Protein AF-A0A367XJG6-F1 (afdb_monomer_lite)

Secondary structure (DSSP, 8-state):
------HHHHHHHHHHHHHHHHHHHHHHHTT-----TTS-TTS-THHHHHHHHHHHHHHHHHHHHHHHHHHHHHHHHHHHHHHHHHHHHHHHHHHHHHHHHTSHHHHHHTHHHHHSTT-------HHHHHHHHHHHHHHHHHHHHHHHHHHHHHHHHHHSTTTTTTTHHHHHHHHHHHHHHHHHHHHHHHHHHHS--SSGGGS-HHHHHHHHHHHHHHHHHHHHHHHHHHHHHHHHHHHHHHHHHTT-

Organism: NCBI:txid220697

Sequence (248 aa):
MRKWEHPGLLLLLGSVLGGLVTAIYLTDFFGFHLPTVLLPETIDSGWGSLLGGLITGVVAVGLFLVQRHVDRRDRDKFVKAEDAIRLSRAEQHLKKVGSFFDNPRALAGLEGWLRSEDFDYITKDLDEIISAVAILRVGASSFANAIGKSSDCLYEIAGHGRVYSKFRRDVHRWAIDLREISDSFAENLLEIKGKDWETPETLSDDDLSHICRLITVSLLQIKSAILTLEVLRERVLLLSLQEGSSGI

Structure (mmCIF, N/CA/C/O backbone):
data_AF-A0A367XJG6-F1
#
_entry.id   AF-A0A367XJG6-F1
#
loop_
_atom_site.group_PDB
_atom_site.id
_atom_site.type_symbol
_atom_site.label_atom_id
_atom_site.label_alt_id
_atom_site.label_comp_id
_atom_site.label_asym_id
_atom_site.label_entity_id
_atom_site.label_seq_id
_atom_site.pdbx_PDB_ins_code
_atom_site.Cartn_x
_atom_site.Cartn_y
_atom_site.Cartn_z
_atom_site.occupancy
_atom_site.B_iso_or_equiv
_atom_site.auth_seq_id
_atom_site.auth_comp_id
_atom_site.auth_asym_id
_atom_site.auth_atom_id
_atom_site.pdbx_PDB_model_num
ATOM 1 N N . MET A 1 1 ? 23.107 -15.458 -14.747 1.00 36.09 1 MET A N 1
ATOM 2 C CA . MET A 1 1 ? 23.434 -16.310 -15.916 1.00 36.09 1 MET A CA 1
ATOM 3 C C . MET A 1 1 ? 24.144 -15.458 -16.967 1.00 36.09 1 MET A C 1
ATOM 5 O O . MET A 1 1 ? 23.967 -14.252 -16.968 1.00 36.09 1 MET A O 1
ATOM 9 N N . ARG A 1 2 ? 25.027 -16.095 -17.741 1.00 40.78 2 ARG A N 1
ATOM 10 C CA . ARG A 1 2 ? 26.186 -15.591 -18.509 1.00 40.78 2 ARG A CA 1
ATOM 11 C C . ARG A 1 2 ? 26.000 -14.360 -19.434 1.00 40.78 2 ARG A C 1
ATOM 13 O O . ARG A 1 2 ? 25.055 -14.310 -20.205 1.00 40.78 2 ARG A O 1
ATOM 20 N N . LYS A 1 3 ? 27.066 -13.535 -19.438 1.00 43.53 3 LYS A N 1
ATOM 21 C CA . LYS A 1 3 ? 27.691 -12.772 -20.546 1.00 43.53 3 LYS A CA 1
ATOM 22 C C . LYS A 1 3 ? 26.918 -11.609 -21.192 1.00 43.53 3 LYS A C 1
ATOM 24 O O . LYS A 1 3 ? 26.360 -11.752 -22.268 1.00 43.53 3 LYS A O 1
ATOM 29 N N . TRP A 1 4 ? 27.084 -10.424 -20.603 1.00 45.25 4 TRP A N 1
ATOM 30 C CA . TRP A 1 4 ? 27.361 -9.194 -21.362 1.00 45.25 4 TRP A CA 1
ATOM 31 C C . TRP A 1 4 ? 28.701 -8.623 -20.884 1.00 45.25 4 TRP A C 1
ATOM 33 O O . TRP A 1 4 ? 28.822 -7.492 -20.423 1.00 45.25 4 TRP A O 1
ATOM 43 N N . GLU A 1 5 ? 29.744 -9.449 -20.971 1.00 45.06 5 GLU A N 1
ATOM 44 C CA . GLU A 1 5 ? 31.040 -8.888 -21.339 1.00 45.06 5 GLU A CA 1
ATOM 45 C C . GLU A 1 5 ? 30.816 -8.228 -22.697 1.00 45.06 5 GLU A C 1
ATOM 47 O O . GLU A 1 5 ? 30.103 -8.812 -23.508 1.00 45.06 5 GLU A O 1
ATOM 52 N N . HIS A 1 6 ? 31.393 -7.045 -22.917 1.00 57.19 6 HIS A N 1
ATOM 53 C CA . HIS A 1 6 ? 31.562 -6.380 -24.215 1.00 57.19 6 HIS A CA 1
ATOM 54 C C . HIS A 1 6 ? 30.957 -4.981 -24.455 1.00 57.19 6 HIS A C 1
ATOM 56 O O . HIS A 1 6 ? 31.083 -4.525 -25.589 1.00 57.19 6 HIS A O 1
ATOM 62 N N . PRO A 1 7 ? 30.522 -4.174 -23.461 1.00 56.19 7 PRO A N 1
ATOM 63 C CA . PRO A 1 7 ? 30.651 -2.720 -23.625 1.00 56.19 7 PRO A CA 1
ATOM 64 C C . PRO A 1 7 ? 32.108 -2.377 -23.965 1.00 56.19 7 PRO A C 1
ATOM 66 O O . PRO A 1 7 ? 32.385 -1.630 -24.895 1.00 56.19 7 PRO A O 1
ATOM 69 N N . GLY A 1 8 ? 33.044 -3.053 -23.285 1.00 55.81 8 GLY A N 1
ATOM 70 C CA . GLY A 1 8 ? 34.475 -2.970 -23.552 1.00 55.81 8 GLY A CA 1
ATOM 71 C C . GLY A 1 8 ? 34.906 -3.517 -24.913 1.00 55.81 8 GLY A C 1
ATOM 72 O O . GLY A 1 8 ? 35.847 -2.980 -25.469 1.00 55.81 8 GLY A O 1
ATOM 73 N N . LEU A 1 9 ? 34.237 -4.525 -25.489 1.00 56.28 9 LEU A N 1
ATOM 74 C CA . LEU A 1 9 ? 34.632 -5.074 -26.797 1.00 56.28 9 LEU A CA 1
ATOM 75 C C . LEU A 1 9 ? 33.979 -4.309 -27.943 1.00 56.28 9 LEU A C 1
ATOM 77 O O . LEU A 1 9 ? 34.619 -4.171 -28.968 1.00 56.28 9 LEU A O 1
ATOM 81 N N . LEU A 1 10 ? 32.796 -3.712 -27.757 1.00 59.25 10 LEU A N 1
ATOM 82 C CA . LEU A 1 10 ? 32.258 -2.698 -28.672 1.00 59.25 10 LEU A CA 1
ATOM 83 C C . LEU A 1 10 ? 33.114 -1.425 -28.659 1.00 59.25 10 LEU A C 1
ATOM 85 O O . LEU A 1 10 ? 33.446 -0.911 -29.723 1.00 59.25 10 LEU A O 1
ATOM 89 N N . LEU A 1 11 ? 33.542 -0.961 -27.478 1.00 60.97 11 LEU A N 1
ATOM 90 C CA . LEU A 1 11 ? 34.520 0.126 -27.347 1.00 60.97 11 LEU A CA 1
ATOM 91 C C . LEU A 1 11 ? 35.864 -0.241 -27.975 1.00 60.97 11 LEU A C 1
ATOM 93 O O . LEU A 1 11 ? 36.436 0.578 -28.684 1.00 60.97 11 LEU A O 1
ATOM 97 N N . LEU A 1 12 ? 36.358 -1.462 -27.762 1.00 64.88 12 LEU A N 1
ATOM 98 C CA . LEU A 1 12 ? 37.603 -1.945 -28.356 1.00 64.88 12 LEU A CA 1
ATOM 99 C C . LEU A 1 12 ? 37.476 -2.067 -29.876 1.00 64.88 12 LEU A C 1
ATOM 101 O O . LEU A 1 12 ? 38.365 -1.608 -30.580 1.00 64.88 12 LEU A O 1
ATOM 105 N N . LEU A 1 13 ? 36.360 -2.582 -30.399 1.00 67.50 13 LEU A N 1
ATOM 106 C CA . LEU A 1 13 ? 36.110 -2.664 -31.839 1.00 67.50 13 LEU A CA 1
ATOM 107 C C . LEU A 1 13 ? 36.010 -1.265 -32.456 1.00 67.50 13 LEU A C 1
ATOM 109 O O . LEU A 1 13 ? 36.612 -1.014 -33.493 1.00 67.50 13 LEU A O 1
ATOM 113 N N . GLY A 1 14 ? 35.308 -0.341 -31.793 1.00 67.06 14 GLY A N 1
ATOM 114 C CA . GLY A 1 14 ? 35.213 1.060 -32.201 1.00 67.06 14 GLY A CA 1
ATOM 115 C C . GLY A 1 14 ? 36.559 1.786 -32.144 1.00 67.06 14 GLY A C 1
ATOM 116 O O . GLY A 1 14 ? 36.866 2.564 -33.039 1.00 67.06 14 GLY A O 1
ATOM 117 N N . SER A 1 15 ? 37.397 1.484 -31.150 1.00 66.50 15 SER A N 1
ATOM 118 C CA . SER A 1 15 ? 38.748 2.047 -31.006 1.00 66.50 15 SER A CA 1
ATOM 119 C C . SER A 1 15 ? 39.718 1.481 -32.041 1.00 66.50 15 SER A C 1
ATOM 121 O O . SER A 1 15 ? 40.525 2.222 -32.588 1.00 66.50 15 SER A O 1
ATOM 123 N N . VAL A 1 16 ? 39.624 0.183 -32.345 1.00 69.25 16 VAL A N 1
ATOM 124 C CA . VAL A 1 16 ? 40.428 -0.483 -33.381 1.00 69.25 16 VAL A CA 1
ATOM 125 C C . VAL A 1 16 ? 40.023 0.009 -34.768 1.00 69.25 16 VAL A C 1
ATOM 127 O O . VAL A 1 16 ? 40.892 0.395 -35.543 1.00 69.25 16 VAL A O 1
ATOM 130 N N . LEU A 1 17 ? 38.723 0.070 -35.072 1.00 66.94 17 LEU A N 1
ATOM 131 C CA . LEU A 1 17 ? 38.222 0.627 -36.332 1.00 66.94 17 LEU A CA 1
ATOM 132 C C . LEU A 1 17 ? 38.563 2.115 -36.455 1.00 66.94 17 LEU A C 1
ATOM 134 O O . LEU A 1 17 ? 39.044 2.540 -37.500 1.00 66.94 17 LEU A O 1
ATOM 138 N N . GLY A 1 18 ? 38.391 2.890 -35.382 1.00 68.62 18 GLY A N 1
ATOM 139 C CA . GLY A 1 18 ? 38.777 4.297 -35.332 1.00 68.62 18 GLY A CA 1
ATOM 140 C C . GLY A 1 18 ? 40.275 4.494 -35.555 1.00 68.62 18 GLY A C 1
ATOM 141 O O . GLY A 1 18 ? 40.659 5.324 -36.372 1.00 68.62 18 GLY A O 1
ATOM 142 N N . GLY A 1 19 ? 41.126 3.694 -34.907 1.00 66.88 19 GLY A N 1
ATOM 143 C CA . GLY A 1 19 ? 42.578 3.730 -35.092 1.00 66.88 19 GLY A CA 1
ATOM 144 C C . GLY A 1 19 ? 43.008 3.354 -36.510 1.00 66.88 19 GLY A C 1
ATOM 145 O O . GLY A 1 19 ? 43.885 4.003 -37.075 1.00 66.88 19 GLY A O 1
ATOM 146 N N . LEU A 1 20 ? 42.351 2.365 -37.119 1.00 61.91 20 LEU A N 1
ATOM 147 C CA . LEU A 1 20 ? 42.654 1.899 -38.473 1.00 61.91 20 LEU A CA 1
ATOM 148 C C . LEU A 1 20 ? 42.211 2.914 -39.539 1.00 61.91 20 LEU A C 1
ATOM 150 O O . LEU A 1 20 ? 42.971 3.208 -40.457 1.00 61.91 20 LEU A O 1
ATOM 154 N N . VAL A 1 21 ? 41.036 3.530 -39.368 1.00 64.00 21 VAL A N 1
ATOM 155 C CA . VAL A 1 21 ? 40.579 4.650 -40.210 1.00 64.00 21 VAL A CA 1
ATOM 156 C C . VAL A 1 21 ? 41.489 5.864 -40.035 1.00 64.00 21 VAL A C 1
ATOM 158 O O . VAL A 1 21 ? 41.874 6.475 -41.025 1.00 64.00 21 VAL A O 1
ATOM 161 N N . THR A 1 22 ? 41.890 6.187 -38.802 1.00 61.66 22 THR A N 1
ATOM 162 C CA . THR A 1 22 ? 42.799 7.313 -38.524 1.00 61.66 22 THR A CA 1
ATOM 163 C C . THR A 1 22 ? 44.169 7.089 -39.161 1.00 61.66 22 THR A C 1
ATOM 165 O O . THR A 1 22 ? 44.739 8.028 -39.701 1.00 61.66 22 THR A O 1
ATOM 168 N N . ALA A 1 23 ? 44.686 5.856 -39.160 1.00 57.75 23 ALA A N 1
ATOM 169 C CA . ALA A 1 23 ? 45.940 5.514 -39.828 1.00 57.75 23 ALA A CA 1
ATOM 170 C C . ALA A 1 23 ? 45.860 5.708 -41.353 1.00 57.75 23 ALA A C 1
ATOM 172 O O . ALA A 1 23 ? 46.768 6.307 -41.922 1.00 57.75 23 ALA A O 1
ATOM 173 N N . ILE A 1 24 ? 44.759 5.288 -41.990 1.00 61.50 24 ILE A N 1
ATOM 174 C CA . ILE A 1 24 ? 44.502 5.522 -43.425 1.00 61.50 24 ILE A CA 1
ATOM 175 C C . ILE A 1 24 ? 44.385 7.029 -43.718 1.00 61.50 24 ILE A C 1
ATOM 177 O O . ILE A 1 24 ? 44.952 7.534 -44.686 1.00 61.50 24 ILE A O 1
ATOM 181 N N . TYR A 1 25 ? 43.700 7.766 -42.842 1.00 56.81 25 TYR A N 1
ATOM 182 C CA . TYR A 1 25 ? 43.535 9.215 -42.959 1.00 56.81 25 TYR A CA 1
ATOM 183 C C . TYR A 1 25 ? 44.864 9.963 -42.803 1.00 56.81 25 TYR A C 1
ATOM 185 O O . TYR A 1 25 ? 45.127 10.919 -43.524 1.00 56.81 25 TYR A O 1
ATOM 193 N N . LEU A 1 26 ? 45.725 9.520 -41.881 1.00 52.34 26 LEU A N 1
ATOM 194 C CA . LEU A 1 26 ? 47.068 10.064 -41.683 1.00 52.34 26 LEU A CA 1
ATOM 195 C C . LEU A 1 26 ? 47.965 9.787 -42.894 1.00 52.34 26 LEU A C 1
ATOM 197 O O . LEU A 1 26 ? 48.701 10.679 -43.304 1.00 52.34 26 LEU A O 1
ATOM 201 N N . THR A 1 27 ? 47.892 8.596 -43.499 1.00 56.88 27 THR A N 1
ATOM 202 C CA . THR A 1 27 ? 48.662 8.301 -44.718 1.00 56.88 27 THR A CA 1
ATOM 203 C C . THR A 1 27 ? 48.239 9.174 -45.899 1.00 56.88 27 THR A C 1
ATOM 205 O O . THR A 1 27 ? 49.113 9.686 -46.595 1.00 56.88 27 THR A O 1
ATOM 208 N N . ASP A 1 28 ? 46.938 9.444 -46.059 1.00 52.66 28 ASP A N 1
ATOM 209 C CA . ASP A 1 28 ? 46.431 10.372 -47.081 1.00 52.66 28 ASP A CA 1
ATOM 210 C C . ASP A 1 28 ? 46.806 11.835 -46.773 1.00 52.66 28 ASP A C 1
ATOM 212 O O . ASP A 1 28 ? 47.267 12.557 -47.655 1.00 52.66 28 ASP A O 1
ATOM 216 N N . PHE A 1 29 ? 46.663 12.287 -45.520 1.00 50.16 29 PHE A N 1
ATOM 217 C CA . PHE A 1 29 ? 46.906 13.684 -45.129 1.00 50.16 29 PHE A CA 1
ATOM 218 C C . PHE A 1 29 ? 48.388 14.077 -45.188 1.00 50.16 29 PHE A C 1
ATOM 220 O O . PHE A 1 29 ? 48.721 15.208 -45.537 1.00 50.16 29 PHE A O 1
ATOM 227 N N . PHE A 1 30 ? 49.288 13.147 -44.861 1.00 53.06 30 PHE A N 1
ATOM 228 C CA . PHE A 1 30 ? 50.734 13.362 -44.941 1.00 53.06 30 PHE A CA 1
ATOM 229 C C . PHE A 1 30 ? 51.326 13.027 -46.322 1.00 53.06 30 PHE A C 1
ATOM 231 O O . PHE A 1 30 ? 52.541 13.112 -46.491 1.00 53.06 30 PHE A O 1
ATOM 238 N N . GLY A 1 31 ? 50.495 12.673 -47.314 1.00 47.91 31 GLY A N 1
ATOM 239 C CA . GLY A 1 31 ? 50.941 12.398 -48.684 1.00 47.91 31 GLY A CA 1
ATOM 240 C C . GLY A 1 31 ? 51.797 11.135 -48.821 1.00 47.91 31 GLY A C 1
ATOM 241 O O . GLY A 1 31 ? 52.555 11.000 -49.782 1.00 47.91 31 GLY A O 1
ATOM 242 N N . PHE A 1 32 ? 51.703 10.202 -47.870 1.00 50.16 32 PHE A N 1
ATOM 243 C CA . PHE A 1 32 ? 52.365 8.908 -47.981 1.00 50.16 32 PHE A CA 1
ATOM 244 C C . PHE A 1 32 ? 51.540 8.006 -48.901 1.00 50.16 32 PHE A C 1
ATOM 246 O O . PHE A 1 32 ? 50.641 7.293 -48.460 1.00 50.16 32 PHE A O 1
ATOM 253 N N . HIS A 1 33 ? 51.871 8.013 -50.193 1.00 50.31 33 HIS A N 1
ATOM 254 C CA . HIS A 1 33 ? 51.361 7.023 -51.134 1.00 50.31 33 HIS A CA 1
ATOM 255 C C . HIS A 1 33 ? 51.874 5.633 -50.742 1.00 50.31 33 HIS A C 1
ATOM 257 O O . HIS A 1 33 ? 53.025 5.280 -50.996 1.00 50.31 33 HIS A O 1
ATOM 263 N N . LEU A 1 34 ? 51.012 4.823 -50.126 1.00 47.50 34 LEU A N 1
ATOM 264 C CA . LEU A 1 34 ? 51.220 3.380 -50.082 1.00 47.50 34 LEU A CA 1
ATOM 265 C C . LEU A 1 34 ? 51.220 2.882 -51.536 1.00 47.50 34 LEU A C 1
ATOM 267 O O . LEU A 1 34 ? 50.212 3.073 -52.223 1.00 47.50 34 LEU A O 1
ATOM 271 N N . PRO A 1 35 ? 52.318 2.278 -52.030 1.00 43.97 35 PRO A N 1
ATOM 272 C CA . PRO A 1 35 ? 52.413 1.828 -53.411 1.00 43.97 35 PRO A CA 1
ATOM 273 C C . PRO A 1 35 ? 51.414 0.691 -53.619 1.00 43.97 35 PRO A C 1
ATOM 275 O O . PRO A 1 35 ? 51.672 -0.475 -53.325 1.00 43.97 35 PRO A O 1
ATOM 278 N N . THR A 1 36 ? 50.226 1.043 -54.090 1.00 46.38 36 THR A N 1
ATOM 279 C CA . THR A 1 36 ? 49.169 0.104 -54.433 1.00 46.38 36 THR A CA 1
ATOM 280 C C . THR A 1 36 ? 49.369 -0.267 -55.893 1.00 46.38 36 THR A C 1
ATOM 282 O O . THR A 1 36 ? 48.799 0.326 -56.796 1.00 46.38 36 THR A O 1
ATOM 285 N N . VAL A 1 37 ? 50.194 -1.291 -56.122 1.00 50.12 37 VAL A N 1
ATOM 286 C CA . VAL A 1 37 ? 50.557 -1.858 -57.442 1.00 50.12 37 VAL A CA 1
ATOM 287 C C . VAL A 1 37 ? 49.341 -2.429 -58.218 1.00 50.12 37 VAL A C 1
ATOM 289 O O . VAL A 1 37 ? 49.489 -3.040 -59.268 1.00 50.12 37 VAL A O 1
ATOM 292 N N . LEU A 1 38 ? 48.115 -2.250 -57.720 1.00 51.25 38 LEU A N 1
ATOM 293 C CA . LEU A 1 38 ? 46.893 -2.894 -58.215 1.00 51.25 38 LEU A CA 1
ATOM 294 C C . LEU A 1 38 ? 45.762 -1.924 -58.590 1.00 51.25 38 LEU A C 1
ATOM 296 O O . LEU A 1 38 ? 44.714 -2.391 -59.032 1.00 51.25 38 LEU A O 1
ATOM 300 N N . LEU A 1 39 ? 45.938 -0.607 -58.444 1.00 48.72 39 LEU A N 1
ATOM 301 C CA . LEU A 1 39 ? 44.917 0.379 -58.817 1.00 48.72 39 LEU A CA 1
ATOM 302 C C . LEU A 1 39 ? 45.448 1.301 -59.929 1.00 48.72 39 LEU A C 1
ATOM 304 O O . LEU A 1 39 ? 46.555 1.818 -59.797 1.00 48.72 39 LEU A O 1
ATOM 308 N N . PRO A 1 40 ? 44.705 1.490 -61.038 1.00 51.25 40 PRO A N 1
ATOM 309 C CA . PRO A 1 40 ? 45.133 2.354 -62.134 1.00 51.25 40 PRO A CA 1
ATOM 310 C C . PRO A 1 40 ? 45.264 3.813 -61.670 1.00 51.25 40 PRO A C 1
ATOM 312 O O . PRO A 1 40 ? 44.416 4.304 -60.927 1.00 51.25 40 PRO A O 1
ATOM 315 N N . GLU A 1 41 ? 46.294 4.507 -62.165 1.00 55.47 41 GLU A N 1
ATOM 316 C CA . GLU A 1 41 ? 46.709 5.886 -61.819 1.00 55.47 41 GLU A CA 1
ATOM 317 C C . GLU A 1 41 ? 45.643 6.980 -62.061 1.00 55.47 41 GLU A C 1
ATOM 319 O O . GLU A 1 41 ? 45.889 8.159 -61.834 1.00 55.47 41 GLU A O 1
ATOM 324 N N . THR A 1 42 ? 44.448 6.618 -62.528 1.00 53.47 42 THR A N 1
ATOM 325 C CA . THR A 1 42 ? 43.390 7.547 -62.951 1.00 53.47 42 THR A CA 1
ATOM 326 C C . THR A 1 42 ? 42.303 7.790 -61.903 1.00 53.47 42 THR A C 1
ATOM 328 O O . THR A 1 42 ? 41.326 8.472 -62.202 1.00 53.47 42 THR A O 1
ATOM 331 N N . ILE A 1 43 ? 42.409 7.215 -60.703 1.00 53.62 43 ILE A N 1
ATOM 332 C CA . ILE A 1 43 ? 41.433 7.432 -59.626 1.00 53.62 43 ILE A CA 1
ATOM 333 C C . ILE A 1 43 ? 42.102 8.272 -58.537 1.00 53.62 43 ILE A C 1
ATOM 335 O O . ILE A 1 43 ? 42.903 7.749 -57.765 1.00 53.62 43 ILE A O 1
ATOM 339 N N . ASP A 1 44 ? 41.761 9.564 -58.472 1.00 52.84 44 ASP A N 1
ATOM 340 C CA . ASP A 1 44 ? 42.184 10.461 -57.390 1.00 52.84 44 ASP A CA 1
ATOM 341 C C . ASP A 1 44 ? 41.862 9.821 -56.029 1.00 52.84 44 ASP A C 1
ATOM 343 O O . ASP A 1 44 ? 40.700 9.572 -55.683 1.00 52.84 44 ASP A O 1
ATOM 347 N N . SER A 1 45 ? 42.913 9.527 -55.260 1.00 58.22 45 SER A N 1
ATOM 348 C CA . SER A 1 45 ? 42.898 8.610 -54.114 1.00 58.22 45 SER A CA 1
ATOM 349 C C . SER A 1 45 ? 42.045 9.068 -52.920 1.00 58.22 45 SER A C 1
ATOM 351 O O . SER A 1 45 ? 41.760 8.267 -52.033 1.00 58.22 45 SER A O 1
ATOM 353 N N . GLY A 1 46 ? 41.571 10.319 -52.902 1.00 57.97 46 GLY A N 1
ATOM 354 C CA . GLY A 1 46 ? 40.828 10.903 -51.776 1.00 57.97 46 GLY A CA 1
ATOM 355 C C . GLY A 1 46 ? 39.379 10.421 -51.601 1.00 57.97 46 GLY A C 1
ATOM 356 O O . GLY A 1 46 ? 38.795 10.585 -50.530 1.00 57.97 46 GLY A O 1
ATOM 357 N N . TRP A 1 47 ? 38.764 9.800 -52.614 1.00 66.19 47 TRP A N 1
ATOM 358 C CA . TRP A 1 47 ? 37.375 9.321 -52.500 1.00 66.19 47 TRP A CA 1
ATOM 359 C C . TRP A 1 47 ? 37.239 8.058 -51.646 1.00 66.19 47 TRP A C 1
ATOM 361 O O . TRP A 1 47 ? 36.206 7.857 -51.004 1.00 66.19 47 TRP A O 1
ATOM 371 N N . GLY A 1 48 ? 38.280 7.221 -51.612 1.00 66.00 48 GLY A N 1
ATOM 372 C CA . GLY A 1 48 ? 38.293 5.986 -50.828 1.00 66.00 48 GLY A CA 1
ATOM 373 C C . GLY A 1 48 ? 38.257 6.253 -49.323 1.00 66.00 48 GLY A C 1
ATOM 374 O O . GLY A 1 48 ? 37.469 5.633 -48.607 1.00 66.00 48 GLY A O 1
ATOM 375 N N . SER A 1 49 ? 39.044 7.221 -48.847 1.00 63.47 49 SER A N 1
ATOM 376 C CA . SER A 1 49 ? 39.054 7.631 -47.439 1.00 63.47 49 SER A CA 1
ATOM 377 C C . SER A 1 49 ? 37.767 8.352 -47.035 1.00 63.47 49 SER A C 1
ATOM 379 O O . SER A 1 49 ? 37.245 8.092 -45.948 1.00 63.47 49 SER A O 1
ATOM 381 N N . LEU A 1 50 ? 37.182 9.163 -47.924 1.00 66.06 50 LEU A N 1
ATOM 382 C CA . LEU A 1 50 ? 35.886 9.806 -47.687 1.00 66.06 50 LEU A CA 1
ATOM 383 C C . LEU A 1 50 ? 34.740 8.783 -47.582 1.00 66.06 50 LEU A C 1
ATOM 385 O O . LEU A 1 50 ? 33.963 8.825 -46.626 1.00 66.06 50 LEU A O 1
ATOM 389 N N . LEU A 1 51 ? 34.650 7.827 -48.515 1.00 70.75 51 LEU A N 1
ATOM 390 C CA . LEU A 1 51 ? 33.647 6.753 -48.477 1.00 70.75 51 LEU A CA 1
ATOM 391 C C . LEU A 1 51 ? 33.849 5.823 -47.274 1.00 70.75 51 LEU A C 1
ATOM 393 O O . LEU A 1 51 ? 32.878 5.470 -46.603 1.00 70.75 51 LEU A O 1
ATOM 397 N N . GLY A 1 52 ? 35.097 5.467 -46.960 1.00 69.88 52 GLY A N 1
ATOM 398 C CA . GLY A 1 52 ? 35.437 4.665 -45.783 1.00 69.88 52 GLY A CA 1
ATOM 399 C C . GLY A 1 52 ? 35.045 5.353 -44.472 1.00 69.88 52 GLY A C 1
ATOM 400 O O . GLY A 1 52 ? 34.422 4.729 -43.609 1.00 69.88 52 GLY A O 1
ATOM 401 N N . GLY A 1 53 ? 35.328 6.652 -44.343 1.00 68.12 53 GLY A N 1
ATOM 402 C CA . GLY A 1 53 ? 34.911 7.480 -43.207 1.00 68.12 53 GLY A CA 1
ATOM 403 C C . GLY A 1 53 ? 33.389 7.581 -43.064 1.00 68.12 53 GLY A C 1
ATOM 404 O O . GLY A 1 53 ? 32.853 7.455 -41.964 1.00 68.12 53 GLY A O 1
ATOM 405 N N . LEU A 1 54 ? 32.668 7.733 -44.178 1.00 67.38 54 LEU A N 1
ATOM 406 C CA . LEU A 1 54 ? 31.206 7.802 -44.170 1.00 67.38 54 LEU A CA 1
ATOM 407 C C . LEU A 1 54 ? 30.567 6.464 -43.767 1.00 67.38 54 LEU A C 1
ATOM 409 O O . LEU A 1 54 ? 29.684 6.443 -42.909 1.00 67.38 54 LEU A O 1
ATOM 413 N N . ILE A 1 55 ? 31.034 5.340 -44.324 1.00 74.56 55 ILE A N 1
ATOM 414 C CA . ILE A 1 55 ? 30.532 3.999 -43.977 1.00 74.56 55 ILE A CA 1
ATOM 415 C C . ILE A 1 55 ? 30.797 3.693 -42.500 1.00 74.56 55 ILE A C 1
ATOM 417 O O . ILE A 1 55 ? 29.898 3.249 -41.786 1.00 74.56 55 ILE A O 1
ATOM 421 N N . THR A 1 56 ? 32.009 3.966 -42.016 1.00 74.50 56 THR A N 1
ATOM 422 C CA . THR A 1 56 ? 32.363 3.734 -40.608 1.00 74.50 56 THR A CA 1
ATOM 423 C C . THR A 1 56 ? 31.577 4.638 -39.660 1.00 74.50 56 THR A C 1
ATOM 425 O O . THR A 1 56 ? 31.106 4.157 -38.629 1.00 74.50 56 THR A O 1
ATOM 428 N N . GLY A 1 57 ? 31.321 5.894 -40.037 1.00 70.50 57 GLY A N 1
ATOM 429 C CA . GLY A 1 57 ? 30.437 6.796 -39.297 1.00 70.50 57 GLY A CA 1
ATOM 430 C C . GLY A 1 57 ? 29.000 6.273 -39.187 1.00 70.50 57 GLY A C 1
ATOM 431 O O . GLY A 1 57 ? 28.439 6.237 -38.091 1.00 70.50 57 GLY A O 1
ATOM 432 N N . VAL A 1 58 ? 28.415 5.797 -40.292 1.00 76.25 58 VAL A N 1
ATOM 433 C CA . VAL A 1 58 ? 27.057 5.217 -40.300 1.00 76.25 58 VAL A CA 1
ATOM 434 C C . VAL A 1 58 ? 26.985 3.957 -39.435 1.00 76.25 58 VAL A C 1
ATOM 436 O O . VAL A 1 58 ? 26.057 3.813 -38.636 1.00 76.25 58 VAL A O 1
ATOM 439 N N . VAL A 1 59 ? 27.977 3.067 -39.536 1.00 77.62 59 VAL A N 1
ATOM 440 C CA . VAL A 1 59 ? 28.053 1.854 -38.705 1.00 77.62 59 VAL A CA 1
ATOM 441 C C . VAL A 1 59 ? 28.177 2.211 -37.221 1.00 77.62 59 VAL A C 1
ATOM 443 O O . VAL A 1 59 ? 27.468 1.632 -36.398 1.00 77.62 59 VAL A O 1
ATOM 446 N N . ALA A 1 60 ? 29.009 3.195 -36.866 1.00 74.25 60 ALA A N 1
ATOM 447 C CA . ALA A 1 60 ? 29.172 3.642 -35.483 1.00 74.25 60 ALA A CA 1
ATOM 448 C C . ALA A 1 60 ? 27.869 4.213 -34.899 1.00 74.25 60 ALA A C 1
ATOM 450 O O . ALA A 1 60 ? 27.480 3.851 -33.786 1.00 74.25 60 ALA A O 1
ATOM 451 N N . VAL A 1 61 ? 27.149 5.048 -35.658 1.00 74.50 61 VAL A N 1
ATOM 452 C CA . VAL A 1 61 ? 25.833 5.567 -35.248 1.00 74.50 61 VAL A CA 1
ATOM 453 C C . VAL A 1 61 ? 24.822 4.429 -35.095 1.00 74.50 61 VAL A C 1
ATOM 455 O O . VAL A 1 61 ? 24.094 4.392 -34.103 1.00 74.50 61 VAL A O 1
ATOM 458 N N . GLY A 1 62 ? 24.801 3.470 -36.025 1.00 82.69 62 GLY A N 1
ATOM 459 C CA . GLY A 1 62 ? 23.940 2.289 -35.945 1.00 82.69 62 GLY A CA 1
ATOM 460 C C . GLY A 1 62 ? 24.187 1.469 -34.676 1.00 82.69 62 GLY A C 1
ATOM 461 O O . GLY A 1 62 ? 23.246 1.177 -33.937 1.00 82.69 62 GLY A O 1
ATOM 462 N N . LEU A 1 63 ? 25.452 1.170 -34.368 1.00 79.44 63 LEU A N 1
ATOM 463 C CA . LEU A 1 63 ? 25.838 0.458 -33.146 1.00 79.44 63 LEU A CA 1
ATOM 464 C C . LEU A 1 63 ? 25.462 1.237 -31.882 1.00 79.44 63 LEU A C 1
ATOM 466 O O . LEU A 1 63 ? 24.932 0.645 -30.943 1.00 79.44 63 LEU A O 1
ATOM 470 N N . PHE A 1 64 ? 25.655 2.559 -31.867 1.00 79.50 64 PHE A N 1
ATOM 471 C CA . PHE A 1 64 ? 25.248 3.402 -30.742 1.00 79.50 64 PHE A CA 1
ATOM 472 C C . PHE A 1 64 ? 23.729 3.392 -30.528 1.00 79.50 64 PHE A C 1
ATOM 474 O O . PHE A 1 64 ? 23.262 3.319 -29.391 1.00 79.50 64 PHE A O 1
ATOM 481 N N . LEU A 1 65 ? 22.935 3.441 -31.602 1.00 80.06 65 LEU A N 1
ATOM 482 C CA . LEU A 1 65 ? 21.476 3.366 -31.511 1.00 80.06 65 LEU A CA 1
ATOM 483 C C . LEU A 1 65 ? 21.009 1.999 -31.005 1.00 80.06 65 LEU A C 1
ATOM 485 O O . LEU A 1 65 ? 20.128 1.950 -30.144 1.00 80.06 65 LEU A O 1
ATOM 489 N N . VAL A 1 66 ? 21.620 0.910 -31.481 1.00 82.62 66 VAL A N 1
ATOM 490 C CA . VAL A 1 66 ? 21.344 -0.451 -30.994 1.00 82.62 66 VAL A CA 1
ATOM 491 C C . VAL A 1 66 ? 21.711 -0.574 -29.518 1.00 82.62 66 VAL A C 1
ATOM 493 O O . VAL A 1 66 ? 20.880 -1.017 -28.728 1.00 82.62 66 VAL A O 1
ATOM 496 N N . GLN A 1 67 ? 22.897 -0.113 -29.116 1.00 79.56 67 GLN A N 1
ATOM 497 C CA . GLN A 1 67 ? 23.314 -0.109 -27.715 1.00 79.56 67 GLN A CA 1
ATOM 498 C C . GLN A 1 67 ? 22.339 0.701 -26.855 1.00 79.56 67 GLN A C 1
ATOM 500 O O . GLN A 1 67 ? 21.831 0.200 -25.859 1.00 79.56 67 GLN A O 1
ATOM 505 N N . ARG A 1 68 ? 21.981 1.917 -27.280 1.00 80.81 68 ARG A N 1
ATOM 506 C CA . ARG A 1 68 ? 21.013 2.764 -26.571 1.00 80.81 68 ARG A CA 1
ATOM 507 C C . ARG A 1 68 ? 19.632 2.114 -26.478 1.00 80.81 68 ARG A C 1
ATOM 509 O O . ARG A 1 68 ? 18.919 2.347 -25.503 1.00 80.81 68 ARG A O 1
ATOM 516 N N . HIS A 1 69 ? 19.228 1.340 -27.482 1.00 78.81 69 HIS A N 1
ATOM 517 C CA . HIS A 1 69 ? 17.977 0.590 -27.458 1.00 78.81 69 HIS A CA 1
ATOM 518 C C . HIS A 1 69 ? 18.035 -0.569 -26.452 1.00 78.81 69 HIS A C 1
ATOM 520 O O . HIS A 1 69 ? 17.114 -0.718 -25.648 1.00 78.81 69 HIS A O 1
ATOM 526 N N . VAL A 1 70 ? 19.126 -1.339 -26.441 1.00 79.81 70 VAL A N 1
ATOM 527 C CA . VAL A 1 70 ? 19.349 -2.434 -25.482 1.00 79.81 70 VAL A CA 1
ATOM 528 C C . VAL A 1 70 ? 19.444 -1.902 -24.051 1.00 79.81 70 VAL A C 1
ATOM 530 O O . VAL A 1 70 ? 18.712 -2.379 -23.189 1.00 79.81 70 VAL A O 1
ATOM 533 N N . ASP A 1 71 ? 20.228 -0.849 -23.811 1.00 75.06 71 ASP A N 1
ATOM 534 C CA . ASP A 1 71 ? 20.379 -0.216 -22.494 1.00 75.06 71 ASP A CA 1
ATOM 535 C C . ASP A 1 71 ? 19.037 0.280 -21.941 1.00 75.06 71 ASP A C 1
ATOM 537 O O . ASP A 1 71 ? 18.762 0.169 -20.745 1.00 75.06 71 ASP A O 1
ATOM 541 N N . ARG A 1 72 ? 18.175 0.828 -22.811 1.00 78.25 72 ARG A N 1
ATOM 542 C CA . ARG A 1 72 ? 16.806 1.204 -22.432 1.00 78.25 72 ARG A CA 1
ATOM 543 C C . ARG A 1 72 ? 15.991 -0.023 -22.047 1.00 78.25 72 ARG A C 1
ATOM 545 O O . ARG A 1 72 ? 15.413 -0.030 -20.968 1.00 78.25 72 ARG A O 1
ATOM 552 N N . ARG A 1 73 ? 16.000 -1.068 -22.878 1.00 78.56 73 ARG A N 1
ATOM 553 C CA . ARG A 1 73 ? 15.249 -2.303 -22.623 1.00 78.56 73 ARG A CA 1
ATOM 554 C C . ARG A 1 73 ? 15.676 -2.980 -21.319 1.00 78.56 73 ARG A C 1
ATOM 556 O O . ARG A 1 73 ? 14.822 -3.463 -20.581 1.00 78.56 73 ARG A O 1
ATOM 563 N N . ASP A 1 74 ? 16.970 -3.025 -21.026 1.00 77.38 74 ASP A N 1
ATOM 564 C CA . ASP A 1 74 ? 17.474 -3.667 -19.813 1.00 77.38 74 ASP A CA 1
ATOM 565 C C . ASP A 1 74 ? 17.239 -2.812 -18.566 1.00 77.38 74 ASP A C 1
ATOM 567 O O . ASP A 1 74 ? 16.860 -3.353 -17.525 1.00 77.38 74 ASP A O 1
ATOM 571 N N . ARG A 1 75 ? 17.333 -1.481 -18.679 1.00 75.50 75 ARG A N 1
ATOM 572 C CA . ARG A 1 75 ? 16.879 -0.575 -17.616 1.00 75.50 75 ARG A CA 1
ATOM 573 C C . ARG A 1 75 ? 15.391 -0.767 -17.326 1.00 75.50 75 ARG A C 1
ATOM 575 O O . ARG A 1 75 ? 15.018 -0.856 -16.162 1.00 75.50 75 ARG A O 1
ATOM 582 N N . ASP A 1 76 ? 14.561 -0.885 -18.359 1.00 77.56 76 ASP A N 1
ATOM 583 C CA . ASP A 1 76 ? 13.120 -1.089 -18.201 1.00 77.56 76 ASP A CA 1
ATOM 584 C C . ASP A 1 76 ? 12.815 -2.431 -17.516 1.00 77.56 76 ASP A C 1
ATOM 586 O O . ASP A 1 76 ? 11.975 -2.484 -16.620 1.00 77.56 76 ASP A O 1
ATOM 590 N N . LYS A 1 77 ? 13.530 -3.512 -17.864 1.00 77.69 77 LYS A N 1
ATOM 591 C CA . LYS A 1 77 ? 13.416 -4.804 -17.159 1.00 77.69 77 LYS A CA 1
ATOM 592 C C . LYS A 1 77 ? 13.817 -4.700 -15.689 1.00 77.69 77 LYS A C 1
ATOM 594 O O . LYS A 1 77 ? 13.148 -5.285 -14.842 1.00 77.69 77 LYS A O 1
ATOM 599 N N . PHE A 1 78 ? 14.904 -3.988 -15.390 1.00 77.31 78 PHE A N 1
ATOM 600 C CA . PHE A 1 78 ? 15.378 -3.819 -14.017 1.00 77.31 78 PHE A CA 1
ATOM 601 C C . PHE A 1 78 ? 14.361 -3.050 -13.168 1.00 77.31 78 PHE A C 1
ATOM 603 O O . PHE A 1 78 ? 13.986 -3.522 -12.098 1.00 77.31 78 PHE A O 1
ATOM 610 N N . VAL A 1 79 ? 13.853 -1.924 -13.681 1.00 76.62 79 VAL A N 1
ATOM 611 C CA . VAL A 1 79 ? 12.816 -1.126 -13.006 1.00 76.62 79 VAL A CA 1
ATOM 612 C C . VAL A 1 79 ? 11.552 -1.961 -12.781 1.00 76.62 79 VAL A C 1
ATOM 614 O O . VAL A 1 79 ? 11.027 -1.982 -11.674 1.00 76.62 79 VAL A O 1
ATOM 617 N N . LYS A 1 80 ? 11.112 -2.741 -13.778 1.00 76.00 80 LYS A N 1
ATOM 618 C CA . LYS A 1 80 ? 9.962 -3.656 -13.637 1.00 76.00 80 LYS A CA 1
ATOM 619 C C . LYS A 1 80 ? 10.151 -4.691 -12.532 1.00 76.00 80 LYS A C 1
ATOM 621 O O . LYS A 1 80 ? 9.226 -4.936 -11.762 1.00 76.00 80 LYS A O 1
ATOM 626 N N . ALA A 1 81 ? 11.328 -5.311 -12.463 1.00 79.38 81 ALA A N 1
ATOM 627 C CA . ALA A 1 81 ? 11.631 -6.295 -11.429 1.00 79.38 81 ALA A CA 1
ATOM 628 C C . ALA A 1 81 ? 11.627 -5.657 -10.031 1.00 79.38 81 ALA A C 1
ATOM 630 O O . ALA A 1 81 ? 11.096 -6.240 -9.088 1.00 79.38 81 ALA A O 1
ATOM 631 N N . GLU A 1 82 ? 12.174 -4.449 -9.902 1.00 82.12 82 GLU A N 1
ATOM 632 C CA . GLU A 1 82 ? 12.180 -3.704 -8.645 1.00 82.12 82 GLU A CA 1
ATOM 633 C C . GLU A 1 82 ? 10.764 -3.295 -8.208 1.00 82.12 82 GLU A C 1
ATOM 635 O O . GLU A 1 82 ? 10.384 -3.512 -7.057 1.00 82.12 82 GLU A O 1
ATOM 640 N N . ASP A 1 83 ? 9.947 -2.784 -9.131 1.00 80.75 83 ASP A N 1
ATOM 641 C CA . ASP A 1 83 ? 8.555 -2.411 -8.866 1.00 80.75 83 ASP A CA 1
ATOM 642 C C . ASP A 1 83 ? 7.707 -3.631 -8.470 1.00 80.75 83 ASP A C 1
ATOM 644 O O . ASP A 1 83 ? 6.894 -3.546 -7.549 1.00 80.75 83 ASP A O 1
ATOM 648 N N . ALA A 1 84 ? 7.938 -4.797 -9.085 1.00 79.44 84 ALA A N 1
ATOM 649 C CA . ALA A 1 84 ? 7.287 -6.047 -8.688 1.00 79.44 84 ALA A CA 1
ATOM 650 C C . ALA A 1 84 ? 7.655 -6.465 -7.251 1.00 79.44 84 ALA A C 1
ATOM 652 O O . ALA A 1 84 ? 6.794 -6.915 -6.490 1.00 79.44 84 ALA A O 1
ATOM 653 N N . ILE A 1 85 ? 8.917 -6.278 -6.847 1.00 84.44 85 ILE A N 1
ATOM 654 C CA . ILE A 1 85 ? 9.363 -6.534 -5.470 1.00 84.44 85 ILE A CA 1
ATOM 655 C C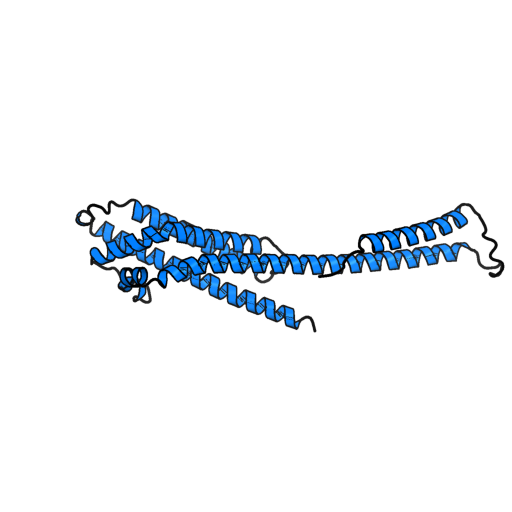 . ILE A 1 85 ? 8.683 -5.563 -4.497 1.00 84.44 85 ILE A C 1
ATOM 657 O O . ILE A 1 85 ? 8.201 -5.995 -3.448 1.00 84.44 85 ILE A O 1
ATOM 661 N N . ARG A 1 86 ? 8.617 -4.267 -4.827 1.00 83.25 86 ARG A N 1
ATOM 662 C CA . ARG A 1 86 ? 7.930 -3.256 -4.002 1.00 83.25 86 ARG A CA 1
ATOM 663 C C . ARG A 1 86 ? 6.452 -3.576 -3.828 1.00 83.25 86 ARG A C 1
ATOM 665 O O . ARG A 1 86 ? 5.946 -3.526 -2.709 1.00 83.25 86 ARG A O 1
ATOM 672 N N . LEU A 1 87 ? 5.782 -3.972 -4.907 1.00 82.00 87 LEU A N 1
ATOM 673 C CA . LEU A 1 87 ? 4.386 -4.382 -4.859 1.00 82.00 87 LEU A CA 1
ATOM 674 C C . LEU A 1 87 ? 4.189 -5.599 -3.951 1.00 82.00 87 LEU A C 1
ATOM 676 O O .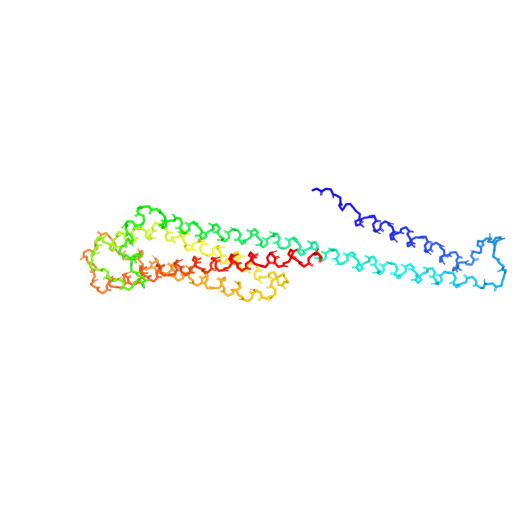 LEU A 1 87 ? 3.299 -5.605 -3.106 1.00 82.00 87 LEU A O 1
ATOM 680 N N . SER A 1 88 ? 5.060 -6.604 -4.076 1.00 83.44 88 SER A N 1
ATOM 681 C CA . SER A 1 88 ? 5.024 -7.780 -3.206 1.00 83.44 88 SER A CA 1
ATOM 682 C C . SER A 1 88 ? 5.227 -7.412 -1.732 1.00 83.44 88 SER A C 1
ATOM 684 O O . SER A 1 88 ? 4.571 -7.992 -0.867 1.00 83.44 88 SER A O 1
ATOM 686 N N . ARG A 1 89 ? 6.082 -6.428 -1.422 1.00 86.50 89 ARG A N 1
ATOM 687 C CA . ARG A 1 89 ? 6.253 -5.922 -0.050 1.00 86.50 89 ARG A CA 1
ATOM 688 C C . ARG A 1 89 ? 5.003 -5.211 0.460 1.00 86.50 89 ARG A C 1
ATOM 690 O O . ARG A 1 89 ? 4.580 -5.504 1.575 1.00 86.50 89 ARG A O 1
ATOM 697 N N . ALA A 1 90 ? 4.394 -4.335 -0.342 1.00 82.31 90 ALA A N 1
ATOM 698 C CA . ALA A 1 90 ? 3.129 -3.685 0.009 1.00 82.31 90 ALA A CA 1
ATOM 699 C C . ALA A 1 90 ? 2.036 -4.730 0.302 1.00 82.31 90 ALA A C 1
ATOM 701 O O . ALA A 1 90 ? 1.384 -4.682 1.344 1.00 82.31 90 ALA A O 1
ATOM 702 N N . GLU A 1 91 ? 1.915 -5.751 -0.552 1.00 84.50 91 GLU A N 1
ATOM 703 C CA . GLU A 1 91 ? 0.981 -6.862 -0.345 1.00 84.50 91 GLU A CA 1
ATOM 704 C C . GLU A 1 91 ? 1.269 -7.619 0.957 1.00 84.50 91 GLU A C 1
ATOM 706 O O . GLU A 1 91 ? 0.353 -7.904 1.725 1.00 84.50 91 GLU A O 1
ATOM 711 N N . GLN A 1 92 ? 2.535 -7.924 1.249 1.00 87.69 92 GLN A N 1
ATOM 712 C CA . GLN A 1 92 ? 2.911 -8.586 2.499 1.00 87.69 92 GLN A CA 1
ATOM 713 C C . GLN A 1 92 ? 2.574 -7.746 3.734 1.00 87.69 92 GLN A C 1
ATOM 715 O O . GLN A 1 92 ? 2.179 -8.304 4.758 1.00 87.69 92 GLN A O 1
ATOM 720 N N . HIS A 1 93 ? 2.739 -6.425 3.668 1.00 86.62 93 HIS A N 1
ATOM 721 C CA . HIS A 1 93 ? 2.395 -5.534 4.770 1.00 86.62 93 HIS A CA 1
ATOM 722 C C . HIS A 1 93 ? 0.890 -5.532 5.042 1.00 86.62 93 HIS A C 1
ATOM 724 O O . HIS A 1 93 ? 0.500 -5.739 6.190 1.00 86.62 93 HIS A O 1
ATOM 730 N N . LEU A 1 94 ? 0.045 -5.406 4.017 1.00 80.75 94 LEU A N 1
ATOM 731 C CA . LEU A 1 94 ? -1.406 -5.443 4.221 1.00 80.75 94 LEU A CA 1
ATOM 732 C C . LEU A 1 94 ? -1.940 -6.839 4.541 1.00 80.75 94 LEU A C 1
ATOM 734 O O . LEU A 1 94 ? -2.855 -6.959 5.348 1.00 80.75 94 LEU A O 1
ATOM 738 N N . LYS A 1 95 ? -1.331 -7.912 4.022 1.00 84.50 95 LYS A N 1
ATOM 739 C CA . LYS A 1 95 ? -1.674 -9.278 4.451 1.00 84.50 95 LYS A CA 1
ATOM 740 C C . LYS A 1 95 ? -1.457 -9.490 5.940 1.00 84.50 95 LYS A C 1
ATOM 742 O O . LYS A 1 95 ? -2.233 -10.209 6.553 1.00 84.50 95 LYS A O 1
ATOM 747 N N . LYS A 1 96 ? -0.447 -8.854 6.545 1.00 85.12 96 LYS A N 1
ATOM 748 C CA . LYS A 1 96 ? -0.275 -8.896 8.006 1.00 85.12 96 LYS A CA 1
ATOM 749 C C . LYS A 1 96 ? -1.448 -8.237 8.730 1.00 85.12 96 LYS A C 1
ATOM 751 O O . LYS A 1 96 ? -1.868 -8.754 9.760 1.00 85.12 96 LYS A O 1
ATOM 756 N N . VAL A 1 97 ? -1.987 -7.148 8.178 1.00 83.38 97 VAL A N 1
ATOM 757 C CA . VAL A 1 97 ? -3.199 -6.498 8.698 1.00 83.38 97 VAL A CA 1
ATOM 758 C C . VAL A 1 97 ? -4.402 -7.431 8.552 1.00 83.38 97 VAL A C 1
ATOM 760 O O . VAL A 1 97 ? -5.058 -7.706 9.545 1.00 83.38 97 VAL A O 1
ATOM 763 N N . GLY A 1 98 ? -4.632 -8.001 7.365 1.00 81.12 98 GLY A N 1
ATOM 764 C CA . GLY A 1 98 ? -5.721 -8.959 7.129 1.00 81.12 98 GLY A CA 1
ATOM 765 C C . GLY A 1 98 ? -5.642 -10.192 8.035 1.00 81.12 98 GLY A C 1
ATOM 766 O O . GLY A 1 98 ? -6.612 -10.525 8.702 1.00 81.12 98 GLY A O 1
ATOM 767 N N . SER A 1 99 ? -4.453 -10.787 8.179 1.00 83.94 99 SER A N 1
ATOM 768 C CA . SER A 1 99 ? -4.234 -11.987 9.004 1.00 83.94 99 SER A CA 1
ATOM 769 C C . SER A 1 99 ? -4.534 -11.795 10.490 1.00 83.94 99 SER A C 1
ATOM 771 O O . SER A 1 99 ? -4.748 -12.763 11.215 1.00 83.94 99 SER A O 1
ATOM 773 N N . PHE A 1 100 ? -4.552 -10.548 10.967 1.00 80.88 100 PHE A N 1
ATOM 774 C CA . PHE A 1 100 ? -5.010 -10.266 12.318 1.00 80.88 100 PHE A CA 1
ATOM 775 C C . PHE A 1 100 ? -6.504 -10.546 12.474 1.00 80.88 100 PHE A C 1
ATOM 777 O O . PHE A 1 100 ? -6.909 -11.094 13.493 1.00 80.88 100 PHE A O 1
ATOM 784 N N . PHE A 1 101 ? -7.302 -10.221 11.458 1.00 76.88 101 PHE A N 1
ATOM 785 C CA . PHE A 1 101 ? -8.733 -10.509 11.424 1.00 76.88 101 PHE A CA 1
ATOM 786 C C . PHE A 1 101 ? -9.032 -11.975 11.115 1.00 76.88 101 PHE A C 1
ATOM 788 O O . PHE A 1 101 ? -10.162 -12.391 11.290 1.00 76.88 101 PHE A O 1
ATOM 795 N N . ASP A 1 102 ? -8.035 -12.781 10.750 1.00 81.25 102 ASP A N 1
ATOM 796 C CA . ASP A 1 102 ? -8.179 -14.241 10.700 1.00 81.25 102 ASP A CA 1
ATOM 797 C C . ASP A 1 102 ? -7.964 -14.890 12.083 1.00 81.25 102 ASP A C 1
ATOM 799 O O . ASP A 1 102 ? -8.213 -16.083 12.270 1.00 81.25 102 ASP A O 1
ATOM 803 N N . ASN A 1 103 ? -7.483 -14.132 13.080 1.00 84.31 103 ASN A N 1
ATOM 804 C CA . ASN A 1 103 ? -7.269 -14.648 14.427 1.00 84.31 103 ASN A CA 1
ATOM 805 C C . ASN A 1 103 ? -8.624 -14.872 15.126 1.00 84.31 103 ASN A C 1
ATOM 807 O O . ASN A 1 103 ? -9.351 -13.898 15.337 1.00 84.31 103 ASN A O 1
ATOM 811 N N . PRO A 1 104 ? -8.935 -16.095 15.601 1.00 84.12 104 PRO A N 1
ATOM 812 C CA . PRO A 1 104 ? -10.200 -16.392 16.276 1.00 84.12 104 PRO A CA 1
ATOM 813 C C . PRO A 1 104 ? -10.500 -15.471 17.462 1.00 84.12 104 PRO A C 1
ATOM 815 O O . PRO A 1 104 ? -11.654 -15.145 17.716 1.00 84.12 104 PRO A O 1
ATOM 818 N N . ARG A 1 105 ? -9.465 -15.017 18.182 1.00 82.69 105 ARG A N 1
ATOM 819 C CA . ARG A 1 105 ? -9.622 -14.101 19.319 1.00 82.69 105 ARG A CA 1
ATOM 820 C C . ARG A 1 105 ? -9.991 -12.686 18.877 1.00 82.69 105 ARG A C 1
ATOM 822 O O . ARG A 1 105 ? -10.783 -12.037 19.551 1.00 82.69 105 ARG A O 1
ATOM 829 N N . ALA A 1 106 ? -9.410 -12.213 17.774 1.00 81.31 106 ALA A N 1
ATOM 830 C CA . ALA A 1 106 ? -9.748 -10.910 17.209 1.00 81.31 106 ALA A CA 1
ATOM 831 C C . ALA A 1 106 ? -11.152 -10.938 16.592 1.00 81.31 106 ALA A C 1
ATOM 833 O O . ALA A 1 106 ? -11.927 -10.018 16.819 1.00 81.31 106 ALA A O 1
ATOM 834 N N . LEU A 1 107 ? -11.492 -12.026 15.892 1.00 82.00 107 LEU A N 1
ATOM 835 C CA . LEU A 1 107 ? -12.828 -12.258 15.344 1.00 82.00 107 LEU A CA 1
ATOM 836 C C . LEU A 1 107 ? -13.891 -12.272 16.432 1.00 82.00 107 LEU A C 1
ATOM 838 O O . LEU A 1 107 ? -14.865 -11.546 16.310 1.00 82.00 107 LEU A O 1
ATOM 842 N N . ALA A 1 108 ? -13.689 -13.042 17.504 1.00 82.56 108 ALA A N 1
ATOM 843 C CA . ALA A 1 108 ? -14.665 -13.145 18.584 1.00 82.56 108 ALA A CA 1
ATOM 844 C C . ALA A 1 108 ? -14.928 -11.793 19.267 1.00 82.56 108 ALA A C 1
ATOM 846 O O . ALA A 1 108 ? -16.076 -11.443 19.504 1.00 82.56 108 ALA A O 1
ATOM 847 N N . GLY A 1 109 ? -13.886 -11.003 19.551 1.00 80.88 109 GLY A N 1
ATOM 848 C CA . GLY A 1 109 ? -14.074 -9.702 20.206 1.00 80.88 109 GLY A CA 1
ATOM 849 C C . GLY A 1 109 ? -14.465 -8.553 19.270 1.00 80.88 109 GLY A C 1
ATOM 850 O O . GLY A 1 109 ? -14.726 -7.457 19.753 1.00 80.88 109 GLY A O 1
ATOM 851 N N . LEU A 1 110 ? -14.510 -8.783 17.954 1.00 83.81 110 LEU A N 1
ATOM 852 C CA . LEU A 1 110 ? -15.022 -7.835 16.956 1.00 83.81 110 LEU A CA 1
ATOM 853 C C . LEU A 1 110 ? -16.269 -8.366 16.234 1.00 83.81 110 LEU A C 1
ATOM 855 O O . LEU A 1 110 ? -16.708 -7.767 15.256 1.00 83.81 110 LEU A O 1
ATOM 859 N N . GLU A 1 111 ? -16.839 -9.485 16.681 1.00 80.06 111 GLU A N 1
ATOM 860 C CA . GLU A 1 111 ? -17.851 -10.229 15.932 1.00 80.06 111 GLU A CA 1
ATOM 861 C C . GLU A 1 111 ? -19.109 -9.397 15.654 1.00 80.06 111 GLU A C 1
ATOM 863 O O . GLU A 1 111 ? -19.592 -9.392 14.520 1.00 80.06 111 GLU A O 1
ATOM 868 N N . GLY A 1 112 ? -19.608 -8.650 16.646 1.00 77.81 112 GLY A N 1
ATOM 869 C CA . GLY A 1 112 ? -20.771 -7.773 16.469 1.00 77.81 112 GLY A CA 1
ATOM 870 C C . GLY A 1 112 ? -20.521 -6.644 15.468 1.00 77.81 112 GLY A C 1
ATOM 871 O O . GLY A 1 112 ? -21.384 -6.338 14.646 1.00 77.81 112 GLY A O 1
ATOM 872 N N . TRP A 1 113 ? -19.301 -6.106 15.442 1.00 82.62 113 TRP A N 1
ATOM 873 C CA . TRP A 1 113 ? -18.892 -5.055 14.510 1.00 82.62 113 TRP A CA 1
ATOM 874 C C . TRP A 1 113 ? -18.699 -5.578 13.085 1.00 82.62 113 TRP A C 1
ATOM 876 O O . TRP A 1 113 ? -19.147 -4.946 12.135 1.00 82.62 113 TRP A O 1
ATOM 886 N N . LEU A 1 114 ? -18.055 -6.739 12.928 1.00 78.88 114 LEU A N 1
ATOM 887 C CA . LEU A 1 114 ? -17.737 -7.330 11.623 1.00 78.88 114 LEU A CA 1
ATOM 888 C C . LEU A 1 114 ? -18.957 -7.935 10.916 1.00 78.88 114 LEU A C 1
ATOM 890 O O . LEU A 1 114 ? -18.949 -8.052 9.692 1.00 78.88 114 LEU A O 1
ATOM 894 N N . ARG A 1 115 ? -19.990 -8.343 11.665 1.00 76.31 115 ARG A N 1
ATOM 895 C CA . ARG A 1 115 ? -21.243 -8.881 11.105 1.00 76.31 115 ARG A CA 1
ATOM 896 C C . ARG A 1 115 ? -22.181 -7.801 10.563 1.00 76.31 115 ARG A C 1
ATOM 898 O O . ARG A 1 115 ? -23.071 -8.128 9.784 1.00 76.31 115 ARG A O 1
ATOM 905 N N . SER A 1 116 ? -22.002 -6.545 10.966 1.00 74.50 116 SER A N 1
ATOM 906 C CA . SER A 1 116 ? -22.741 -5.420 10.395 1.00 74.50 116 SER A CA 1
ATOM 907 C C . SER A 1 116 ? -22.154 -5.083 9.024 1.00 74.50 116 SER A C 1
ATOM 909 O O . SER A 1 116 ? -21.007 -4.648 8.943 1.00 74.50 116 SER A O 1
ATOM 911 N N . GLU A 1 117 ? -22.914 -5.302 7.943 1.00 63.66 117 GLU A N 1
ATOM 912 C CA . GLU A 1 117 ? -22.439 -5.090 6.560 1.00 63.66 117 GLU A CA 1
ATOM 913 C C . GLU A 1 117 ? -21.883 -3.671 6.336 1.00 63.66 117 GLU A C 1
ATOM 915 O O . GLU A 1 117 ? -20.883 -3.509 5.624 1.00 63.66 117 GLU A O 1
ATOM 920 N N . ASP A 1 118 ? -22.462 -2.690 7.035 1.00 65.50 118 ASP A N 1
ATOM 921 C CA . ASP A 1 118 ? -22.137 -1.266 6.931 1.00 65.50 118 ASP A CA 1
ATOM 922 C C . ASP A 1 118 ? -21.398 -0.708 8.158 1.00 65.50 118 ASP A C 1
ATOM 924 O O . ASP A 1 118 ? -21.068 0.473 8.199 1.00 65.50 118 ASP A O 1
ATOM 928 N N . PHE A 1 119 ? -21.110 -1.537 9.169 1.00 64.50 119 PHE A N 1
ATOM 929 C CA . PHE A 1 119 ? -20.540 -1.104 10.454 1.00 64.50 119 PHE A CA 1
ATOM 930 C C . PHE A 1 119 ? -21.346 -0.004 11.183 1.00 64.50 119 PHE A C 1
ATOM 932 O O . PHE A 1 119 ? -20.856 0.569 12.156 1.00 64.50 119 PHE A O 1
ATOM 939 N N . ASP A 1 120 ? -22.613 0.214 10.808 1.00 62.81 120 ASP A N 1
ATOM 940 C CA . ASP A 1 120 ? -23.580 1.113 11.474 1.00 62.81 120 ASP A CA 1
ATOM 941 C C . ASP A 1 120 ? -24.024 0.613 12.865 1.00 62.81 120 ASP A C 1
ATOM 943 O O . ASP A 1 120 ? -24.957 1.123 13.489 1.00 62.81 120 ASP A O 1
ATOM 947 N N . TYR A 1 121 ? -23.358 -0.423 13.367 1.00 65.50 121 TYR A N 1
ATOM 948 C CA . TYR A 1 121 ? -23.631 -1.001 14.665 1.00 65.50 121 TYR A CA 1
ATOM 949 C C . TYR A 1 121 ? -23.037 -0.115 15.761 1.00 65.50 121 TYR A C 1
ATOM 951 O O . TYR A 1 121 ? -21.828 0.069 15.842 1.00 65.50 121 TYR A O 1
ATOM 959 N N . ILE A 1 122 ? -23.899 0.421 16.623 1.00 67.44 122 ILE A N 1
ATOM 960 C CA . ILE A 1 122 ? -23.498 1.078 17.866 1.00 67.44 122 ILE A CA 1
ATOM 961 C C . ILE A 1 122 ? -23.952 0.168 19.001 1.00 67.44 122 ILE A C 1
ATOM 963 O O . ILE A 1 122 ? -25.133 0.154 19.361 1.00 67.44 122 ILE A O 1
ATOM 967 N N . THR A 1 123 ? -23.020 -0.614 19.544 1.00 75.50 123 THR A N 1
ATOM 968 C CA . THR A 1 123 ? -23.292 -1.399 20.750 1.00 75.50 123 THR A CA 1
ATOM 969 C C . THR A 1 123 ? -23.481 -0.478 21.953 1.00 75.50 123 THR A C 1
ATOM 971 O O . THR A 1 123 ? -22.839 0.568 22.068 1.00 75.50 123 THR A O 1
ATOM 974 N N . LYS A 1 124 ? -24.384 -0.875 22.849 1.00 74.38 124 LYS A N 1
ATOM 975 C CA . LYS A 1 124 ? -24.514 -0.299 24.197 1.00 74.38 124 LYS A CA 1
ATOM 976 C C . LYS A 1 124 ? -23.905 -1.209 25.264 1.00 74.38 124 LYS A C 1
ATOM 978 O O . LYS A 1 124 ? -23.989 -0.893 26.445 1.00 74.38 124 LYS A O 1
ATOM 983 N N . ASP A 1 125 ? -23.346 -2.344 24.853 1.00 85.75 125 ASP A N 1
ATOM 984 C CA . ASP A 1 125 ? -22.694 -3.290 25.744 1.00 85.75 125 ASP A CA 1
ATOM 985 C C . ASP A 1 125 ? -21.252 -2.841 26.001 1.00 85.75 125 ASP A C 1
ATOM 987 O O . ASP A 1 125 ? -20.410 -2.818 25.099 1.00 85.75 125 ASP A O 1
ATOM 991 N N . LEU A 1 126 ? -20.976 -2.463 27.248 1.00 84.31 126 LEU A N 1
ATOM 992 C CA . LEU A 1 126 ? -19.670 -1.975 27.671 1.00 84.31 126 LEU A CA 1
ATOM 993 C C . LEU A 1 126 ? -18.578 -3.043 27.502 1.00 84.31 126 LEU A C 1
ATOM 995 O O . LEU A 1 126 ? -17.459 -2.709 27.109 1.00 84.31 126 LEU A O 1
ATOM 999 N N . ASP A 1 127 ? -18.900 -4.319 27.726 1.00 85.69 127 ASP A N 1
ATOM 1000 C CA . ASP A 1 127 ? -17.936 -5.419 27.619 1.00 85.69 127 ASP A CA 1
ATOM 1001 C C . ASP A 1 127 ? -17.504 -5.642 26.161 1.00 85.69 127 ASP A C 1
ATOM 1003 O O . ASP A 1 127 ? -16.332 -5.928 25.875 1.00 85.69 127 ASP A O 1
ATOM 1007 N N . GLU A 1 128 ? -18.430 -5.447 25.219 1.00 85.50 128 GLU A N 1
ATOM 1008 C CA . GLU A 1 128 ? -18.154 -5.505 23.784 1.00 85.50 128 GLU A CA 1
ATOM 1009 C C . GLU A 1 128 ? -17.258 -4.337 23.340 1.00 85.50 128 GLU A C 1
ATOM 1011 O O . GLU A 1 128 ? -16.286 -4.544 22.606 1.00 85.50 128 GLU A O 1
ATOM 1016 N N . ILE A 1 129 ? -17.521 -3.120 23.835 1.00 86.19 129 ILE A N 1
ATOM 1017 C CA . ILE A 1 129 ? -16.695 -1.931 23.556 1.00 86.19 129 ILE A CA 1
ATOM 1018 C C . ILE A 1 129 ? -15.274 -2.136 24.085 1.00 86.19 129 ILE A C 1
ATOM 1020 O O . ILE A 1 129 ? -14.305 -1.944 23.347 1.00 86.19 129 ILE A O 1
ATOM 1024 N N . ILE A 1 130 ? -15.131 -2.562 25.343 1.00 86.88 130 ILE A N 1
ATOM 1025 C CA . ILE A 1 130 ? -13.825 -2.797 25.974 1.00 86.88 130 ILE A CA 1
ATOM 1026 C C . ILE A 1 130 ? -13.041 -3.860 25.198 1.00 86.88 130 ILE A C 1
ATOM 1028 O O . ILE A 1 130 ? -11.846 -3.684 24.934 1.00 86.88 130 ILE A O 1
ATOM 1032 N N . SER A 1 131 ? -13.707 -4.942 24.788 1.00 87.56 131 SER A N 1
ATOM 1033 C CA . SER A 1 131 ? -13.093 -6.012 23.998 1.00 87.56 131 SER A CA 1
ATOM 1034 C C . SER A 1 131 ? -12.580 -5.501 22.649 1.00 87.56 131 SER A C 1
ATOM 1036 O O . SER A 1 131 ? -11.419 -5.743 22.298 1.00 87.56 131 SER A O 1
ATOM 1038 N N . ALA A 1 132 ? -13.400 -4.735 21.925 1.00 86.62 132 ALA A N 1
ATOM 1039 C CA . ALA A 1 132 ? -13.027 -4.143 20.645 1.00 86.62 132 ALA A CA 1
ATOM 1040 C C . ALA A 1 132 ? -11.848 -3.165 20.788 1.00 86.62 132 ALA A C 1
ATOM 1042 O O . ALA A 1 132 ? -10.878 -3.233 20.028 1.00 86.62 132 ALA A O 1
ATOM 1043 N N . VAL A 1 133 ? -11.874 -2.307 21.812 1.00 86.62 133 VAL A N 1
ATOM 1044 C CA . VAL A 1 133 ? -10.793 -1.360 22.118 1.00 86.62 133 VAL A CA 1
ATOM 1045 C C . VAL A 1 133 ? -9.497 -2.085 22.457 1.00 86.62 133 VAL A C 1
ATOM 1047 O O . VAL A 1 133 ? -8.437 -1.706 21.957 1.00 86.62 133 VAL A O 1
ATOM 1050 N N . ALA A 1 134 ? -9.546 -3.136 23.276 1.00 85.81 134 ALA A N 1
ATOM 1051 C CA . ALA A 1 134 ? -8.363 -3.911 23.633 1.00 85.81 134 ALA A CA 1
ATOM 1052 C C . ALA A 1 134 ? -7.718 -4.554 22.394 1.00 85.81 134 ALA A C 1
ATOM 1054 O O . ALA A 1 134 ? -6.502 -4.460 22.203 1.00 85.81 134 ALA A O 1
ATOM 1055 N N . ILE A 1 135 ? -8.532 -5.149 21.518 1.00 85.94 135 ILE A N 1
ATOM 1056 C CA . ILE A 1 135 ? -8.084 -5.761 20.261 1.00 85.94 135 ILE A CA 1
ATOM 1057 C C . ILE A 1 135 ? -7.455 -4.707 19.348 1.00 85.94 135 ILE A C 1
ATOM 1059 O O . ILE A 1 135 ? -6.321 -4.882 18.886 1.00 85.94 135 ILE A O 1
ATOM 1063 N N . LEU A 1 136 ? -8.148 -3.586 19.137 1.00 84.25 136 LEU A N 1
ATOM 1064 C CA . LEU A 1 136 ? -7.645 -2.502 18.305 1.00 84.25 136 LEU A CA 1
ATOM 1065 C C . LEU A 1 136 ? -6.364 -1.909 18.885 1.00 84.25 136 LEU A C 1
ATOM 1067 O O . LEU A 1 136 ? -5.417 -1.749 18.132 1.00 84.25 136 LEU A O 1
ATOM 1071 N N . ARG A 1 137 ? -6.244 -1.674 20.199 1.00 82.75 137 ARG A N 1
ATOM 1072 C CA . ARG A 1 137 ? -5.020 -1.120 20.818 1.00 82.75 137 ARG A CA 1
ATOM 1073 C C . ARG A 1 137 ? -3.786 -2.000 20.614 1.00 82.75 137 ARG A C 1
ATOM 1075 O O . ARG A 1 137 ? -2.697 -1.450 20.435 1.00 82.75 137 ARG A O 1
ATOM 1082 N N . VAL A 1 138 ? -3.940 -3.325 20.641 1.00 80.06 138 VAL A N 1
ATOM 1083 C CA . VAL A 1 138 ? -2.827 -4.272 20.447 1.00 80.06 138 VAL A CA 1
ATOM 1084 C C . VAL A 1 138 ? -2.344 -4.270 18.992 1.00 80.06 138 VAL A C 1
ATOM 1086 O O . VAL A 1 138 ? -1.139 -4.265 18.745 1.00 80.06 138 VAL A O 1
ATOM 1089 N N . GLY A 1 139 ? -3.264 -4.241 18.024 1.00 75.56 139 GLY A N 1
ATOM 1090 C CA . GLY A 1 139 ? -2.932 -4.267 16.593 1.00 75.56 139 GLY A CA 1
ATOM 1091 C C . GLY A 1 139 ? -2.635 -2.893 15.976 1.00 75.56 139 GLY A C 1
ATOM 1092 O O . GLY A 1 139 ? -1.848 -2.773 15.040 1.00 75.56 139 GLY A O 1
ATOM 1093 N N . ALA A 1 140 ? -3.205 -1.845 16.558 1.00 73.19 140 ALA A N 1
ATOM 1094 C CA . ALA A 1 140 ? -3.252 -0.453 16.123 1.00 73.19 140 ALA A CA 1
ATOM 1095 C C . ALA A 1 140 ? -1.966 0.087 15.502 1.00 73.19 140 ALA A C 1
ATOM 1097 O O . ALA A 1 140 ? -1.900 0.428 14.322 1.00 73.19 140 ALA A O 1
ATOM 1098 N N . SER A 1 141 ? -0.915 0.161 16.316 1.00 77.38 141 SER A N 1
ATOM 1099 C CA . SER A 1 141 ? 0.358 0.749 15.906 1.00 77.38 141 SER A CA 1
ATOM 1100 C C . SER A 1 141 ? 1.049 -0.098 14.835 1.00 77.38 141 SER A C 1
ATOM 1102 O O . SER A 1 141 ? 1.788 0.429 14.008 1.00 77.38 141 SER A O 1
ATOM 1104 N N . SER A 1 142 ? 0.780 -1.406 14.821 1.00 83.88 142 SER A N 1
ATOM 1105 C CA . SER A 1 142 ? 1.267 -2.325 13.795 1.00 83.88 142 SER A CA 1
ATOM 1106 C C . SER A 1 142 ? 0.540 -2.111 12.465 1.00 83.88 142 SER A C 1
ATOM 1108 O O . SER A 1 142 ? 1.190 -2.097 11.421 1.00 83.88 142 SER A O 1
ATOM 1110 N N . PHE A 1 143 ? -0.778 -1.879 12.493 1.00 85.31 143 PHE A N 1
ATOM 1111 C CA . PHE A 1 143 ? -1.578 -1.651 11.287 1.00 85.31 143 PHE A CA 1
ATOM 1112 C C . PHE A 1 143 ? -1.287 -0.306 10.649 1.00 85.31 143 PHE A C 1
ATOM 1114 O O . PHE A 1 143 ? -0.974 -0.290 9.466 1.00 85.31 143 PHE A O 1
ATOM 1121 N N . ALA A 1 144 ? -1.297 0.789 11.418 1.00 85.25 144 ALA A N 1
ATOM 1122 C CA . ALA A 1 144 ? -0.941 2.110 10.897 1.00 85.25 144 ALA A CA 1
ATOM 1123 C C . ALA A 1 144 ? 0.436 2.061 10.213 1.00 85.25 144 ALA A C 1
ATOM 1125 O O . ALA A 1 144 ? 0.591 2.423 9.053 1.00 85.25 144 ALA A O 1
ATOM 1126 N N . ASN A 1 145 ? 1.431 1.467 10.881 1.00 88.00 145 ASN A N 1
ATOM 1127 C CA . ASN A 1 145 ? 2.769 1.301 10.316 1.00 88.00 145 ASN A CA 1
ATOM 1128 C C . ASN A 1 145 ? 2.787 0.409 9.059 1.00 88.00 145 ASN A C 1
ATOM 1130 O O . ASN A 1 145 ? 3.523 0.683 8.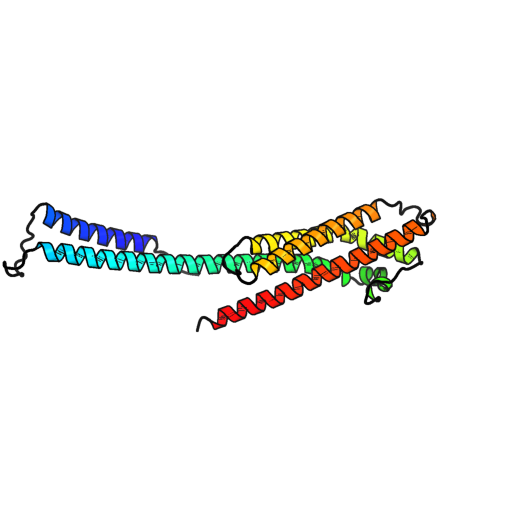115 1.00 88.00 145 ASN A O 1
ATOM 1134 N N . ALA A 1 146 ? 2.007 -0.674 9.026 1.00 87.69 146 ALA A N 1
ATOM 1135 C CA . ALA A 1 146 ? 1.927 -1.553 7.861 1.00 87.69 146 ALA A CA 1
ATOM 1136 C C . ALA A 1 146 ? 1.247 -0.871 6.662 1.00 87.69 146 ALA A C 1
ATOM 1138 O O . ALA A 1 146 ? 1.740 -0.989 5.538 1.00 87.69 146 ALA A O 1
ATOM 1139 N N . ILE A 1 147 ? 0.161 -0.132 6.893 1.00 88.12 147 ILE A N 1
ATOM 1140 C CA . ILE A 1 147 ? -0.545 0.642 5.866 1.00 88.12 147 ILE A CA 1
ATOM 1141 C C . ILE A 1 147 ? 0.371 1.759 5.348 1.00 88.12 147 ILE A C 1
ATOM 1143 O O . ILE A 1 147 ? 0.580 1.853 4.139 1.00 88.12 147 ILE A O 1
ATOM 1147 N N . GLY A 1 148 ? 1.020 2.513 6.239 1.00 88.19 148 GLY A N 1
ATOM 1148 C CA . GLY A 1 148 ? 1.992 3.548 5.878 1.00 88.19 148 GLY A CA 1
ATOM 1149 C C . GLY A 1 148 ? 3.155 3.011 5.037 1.00 88.19 148 GLY A C 1
ATOM 1150 O O . GLY A 1 148 ? 3.433 3.534 3.962 1.00 88.19 148 GLY A O 1
ATOM 1151 N N . LYS A 1 149 ? 3.768 1.889 5.439 1.00 90.25 149 LYS A N 1
ATOM 1152 C CA . LYS A 1 149 ? 4.824 1.228 4.642 1.00 90.25 149 LYS A CA 1
ATOM 1153 C C . LYS A 1 149 ? 4.338 0.753 3.277 1.00 90.25 149 LYS A C 1
ATOM 1155 O O . LYS A 1 149 ? 5.107 0.754 2.316 1.00 90.25 149 LYS A O 1
ATOM 1160 N N . SER A 1 150 ? 3.081 0.323 3.191 1.00 87.62 150 SER A N 1
ATOM 1161 C CA . SER A 1 150 ? 2.468 -0.059 1.918 1.00 87.62 150 SER A CA 1
ATOM 1162 C C . SER A 1 150 ? 2.327 1.163 1.016 1.00 87.62 150 SER A C 1
ATOM 1164 O O . SER A 1 150 ? 2.769 1.108 -0.128 1.00 87.62 150 SER A O 1
ATOM 1166 N N . SER A 1 151 ? 1.818 2.276 1.552 1.00 90.19 151 SER A N 1
ATOM 1167 C CA . SER A 1 151 ? 1.773 3.576 0.871 1.00 90.19 151 SER A CA 1
ATOM 1168 C C . SER A 1 151 ? 3.149 3.987 0.343 1.00 90.19 151 SER A C 1
ATOM 1170 O O . SER A 1 151 ? 3.275 4.287 -0.842 1.00 90.19 151 SER A O 1
ATOM 1172 N N . ASP A 1 152 ? 4.193 3.941 1.176 1.00 90.00 152 ASP A N 1
ATOM 1173 C CA . ASP A 1 152 ? 5.547 4.353 0.782 1.00 90.00 152 ASP A CA 1
ATOM 1174 C C . ASP A 1 152 ? 6.065 3.520 -0.405 1.00 90.00 152 ASP A C 1
ATOM 1176 O O . ASP A 1 152 ? 6.587 4.065 -1.380 1.00 90.00 152 ASP A O 1
ATOM 1180 N N . CYS A 1 153 ? 5.827 2.202 -0.388 1.00 86.94 153 CYS A N 1
ATOM 1181 C CA . CYS A 1 153 ? 6.166 1.321 -1.508 1.00 86.94 153 CYS A CA 1
ATOM 1182 C C . CYS A 1 153 ? 5.428 1.715 -2.799 1.00 86.94 153 CYS A C 1
ATOM 1184 O O . CYS A 1 153 ? 6.030 1.710 -3.874 1.00 86.94 153 CYS A O 1
ATOM 1186 N N . LEU A 1 154 ? 4.136 2.056 -2.715 1.00 85.75 154 LEU A N 1
ATOM 1187 C CA . LEU A 1 154 ? 3.351 2.491 -3.878 1.00 85.75 154 LEU A CA 1
ATOM 1188 C C . LEU A 1 154 ? 3.792 3.861 -4.391 1.00 85.75 154 LEU A C 1
ATOM 1190 O O . LEU A 1 154 ? 3.839 4.086 -5.602 1.00 85.75 154 LEU A O 1
ATOM 1194 N N . TYR A 1 155 ? 4.155 4.763 -3.486 1.00 86.62 155 TYR A N 1
ATOM 1195 C CA . TYR A 1 155 ? 4.635 6.090 -3.835 1.00 86.62 155 TYR A CA 1
ATOM 1196 C C . TYR A 1 155 ? 5.949 6.021 -4.623 1.00 86.62 155 TYR A C 1
ATOM 1198 O O . TYR A 1 155 ? 6.100 6.707 -5.637 1.00 86.62 155 TYR A O 1
ATOM 1206 N N . GLU A 1 156 ? 6.871 5.138 -4.227 1.00 86.00 156 GLU A N 1
ATOM 1207 C CA . GLU A 1 156 ? 8.106 4.878 -4.977 1.00 86.00 156 GLU A CA 1
ATOM 1208 C C . GLU A 1 156 ? 7.823 4.346 -6.391 1.00 86.00 156 GLU A C 1
ATOM 1210 O O . GLU A 1 156 ? 8.390 4.854 -7.362 1.00 86.00 156 GLU A O 1
ATOM 1215 N N . ILE A 1 157 ? 6.888 3.396 -6.532 1.00 82.88 157 ILE A N 1
ATOM 1216 C CA . ILE A 1 157 ? 6.458 2.880 -7.845 1.00 82.88 157 ILE A CA 1
ATOM 1217 C C . ILE A 1 157 ? 5.897 4.021 -8.710 1.00 82.88 157 ILE A C 1
ATOM 1219 O O . ILE A 1 157 ? 6.229 4.148 -9.891 1.00 82.88 157 ILE A O 1
ATOM 1223 N N . ALA A 1 158 ? 5.082 4.906 -8.130 1.00 82.75 158 ALA A N 1
ATOM 1224 C CA . ALA A 1 158 ? 4.559 6.075 -8.834 1.00 82.75 158 ALA A CA 1
ATOM 1225 C C . ALA A 1 158 ? 5.656 7.093 -9.216 1.00 82.75 158 ALA A C 1
ATOM 1227 O O . ALA A 1 158 ? 5.496 7.840 -10.189 1.00 82.75 158 ALA A O 1
ATOM 1228 N N . GLY A 1 159 ? 6.775 7.135 -8.490 1.00 79.06 159 GLY A N 1
ATOM 1229 C CA . GLY A 1 159 ? 7.939 7.972 -8.788 1.00 79.06 159 GLY A CA 1
ATOM 1230 C C . GLY A 1 159 ? 8.713 7.530 -10.037 1.00 79.06 159 GLY A C 1
ATOM 1231 O O . GLY A 1 159 ? 9.248 8.372 -10.765 1.00 79.06 159 GLY A O 1
ATOM 1232 N N . HIS A 1 160 ? 8.712 6.232 -10.352 1.00 75.31 160 HIS A N 1
ATOM 1233 C CA . HIS A 1 160 ? 9.405 5.643 -11.502 1.00 75.31 160 HIS A CA 1
ATOM 1234 C C . HIS A 1 160 ? 8.648 5.888 -12.823 1.00 75.31 160 HIS A C 1
ATOM 1236 O O . HIS A 1 160 ? 8.019 5.023 -13.430 1.00 75.31 160 HIS A O 1
ATOM 1242 N N . GLY A 1 161 ? 8.705 7.139 -13.286 1.00 54.56 161 GLY A N 1
ATOM 1243 C CA . GLY A 1 161 ? 7.833 7.742 -14.300 1.00 54.56 161 GLY A CA 1
ATOM 1244 C C . GLY A 1 161 ? 7.909 7.253 -15.756 1.00 54.56 161 GLY A C 1
ATOM 1245 O O . GLY A 1 161 ? 7.691 8.074 -16.645 1.00 54.56 161 GLY A O 1
ATOM 1246 N N . ARG A 1 162 ? 8.183 5.975 -16.056 1.00 58.72 162 ARG A N 1
ATOM 1247 C CA . ARG A 1 162 ? 8.130 5.470 -17.451 1.00 58.72 162 ARG A CA 1
ATOM 1248 C C . ARG A 1 162 ? 7.404 4.151 -17.656 1.00 58.72 162 ARG A C 1
ATOM 1250 O O . ARG A 1 162 ? 6.733 4.015 -18.672 1.00 58.72 162 ARG A O 1
ATOM 1257 N N . VAL A 1 163 ? 7.502 3.215 -16.719 1.00 54.91 163 VAL A N 1
ATOM 1258 C CA . VAL A 1 163 ? 7.027 1.840 -16.941 1.00 54.91 163 VAL A CA 1
ATOM 1259 C C . VAL A 1 163 ? 5.501 1.733 -16.859 1.00 54.91 163 VAL A C 1
ATOM 1261 O O . VAL A 1 163 ? 4.891 0.995 -17.623 1.00 54.91 163 VAL A O 1
ATOM 1264 N N . TYR A 1 164 ? 4.864 2.555 -16.023 1.00 61.69 164 TYR A N 1
ATOM 1265 C CA . TYR A 1 164 ? 3.418 2.519 -15.802 1.00 61.69 164 TYR A CA 1
ATOM 1266 C C . TYR A 1 164 ? 2.747 3.861 -16.078 1.00 61.69 164 TYR A C 1
ATOM 1268 O O . TYR A 1 164 ? 1.879 4.279 -15.323 1.00 61.69 164 TYR A O 1
ATOM 1276 N N . SER A 1 165 ? 3.113 4.574 -17.148 1.00 67.19 165 SER A N 1
ATOM 1277 C CA . SER A 1 165 ? 2.552 5.913 -17.433 1.00 67.19 165 SER A CA 1
ATOM 1278 C C . SER A 1 165 ? 1.014 5.959 -17.402 1.00 67.19 165 SER A C 1
ATOM 1280 O O . SER A 1 165 ? 0.439 6.953 -16.958 1.00 67.19 165 SER A O 1
ATOM 1282 N N . LYS A 1 166 ? 0.357 4.858 -17.795 1.00 69.06 166 LYS A N 1
ATOM 1283 C CA . LYS A 1 166 ? -1.103 4.696 -17.785 1.00 69.06 166 LYS A CA 1
ATOM 1284 C C . LYS A 1 166 ? -1.700 4.480 -16.386 1.00 69.06 166 LYS A C 1
ATOM 1286 O O . LYS A 1 166 ? -2.810 4.932 -16.147 1.00 69.06 166 LYS A O 1
ATOM 1291 N N . PHE A 1 167 ? -0.967 3.843 -15.471 1.00 72.94 167 PHE A N 1
ATOM 1292 C CA . PHE A 1 167 ? -1.428 3.502 -14.113 1.00 72.94 167 PHE A CA 1
ATOM 1293 C C . PHE A 1 167 ? -0.794 4.358 -13.016 1.00 72.94 167 PHE A C 1
ATOM 1295 O O . PHE A 1 167 ? -1.225 4.315 -11.872 1.00 72.94 167 PHE A O 1
ATOM 1302 N N . ARG A 1 168 ? 0.196 5.184 -13.357 1.00 79.44 168 ARG A N 1
ATOM 1303 C CA . ARG A 1 168 ? 0.941 6.026 -12.420 1.00 79.44 168 ARG A CA 1
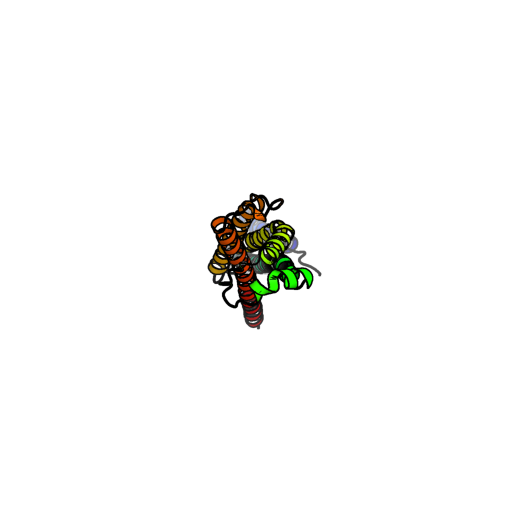ATOM 1304 C C . ARG A 1 168 ? 0.027 6.905 -11.574 1.00 79.44 168 ARG A C 1
ATOM 1306 O O . ARG A 1 168 ? 0.273 7.053 -10.386 1.00 79.44 168 ARG A O 1
ATOM 1313 N N . ARG A 1 169 ? -1.008 7.492 -12.184 1.00 83.44 169 ARG A N 1
ATOM 1314 C CA . ARG A 1 169 ? -1.968 8.337 -11.458 1.00 83.44 169 ARG A CA 1
ATOM 1315 C C . ARG A 1 169 ? -2.795 7.528 -10.465 1.00 83.44 169 ARG A C 1
ATOM 1317 O O . ARG A 1 169 ? -2.994 8.004 -9.357 1.00 83.44 169 ARG A O 1
ATOM 1324 N N . ASP A 1 170 ? -3.222 6.330 -10.851 1.00 83.94 170 ASP A N 1
ATOM 1325 C CA . ASP A 1 170 ? -4.006 5.442 -9.990 1.00 83.94 170 ASP A CA 1
ATOM 1326 C C . ASP A 1 170 ? -3.150 4.951 -8.816 1.00 83.94 170 ASP A C 1
ATOM 1328 O O . ASP A 1 170 ? -3.555 5.093 -7.671 1.00 83.94 170 ASP A O 1
ATOM 1332 N N . VAL A 1 171 ? -1.920 4.488 -9.078 1.00 82.69 171 VAL A N 1
ATOM 1333 C CA . VAL A 1 171 ? -0.973 4.050 -8.034 1.00 82.69 171 VAL A CA 1
ATOM 1334 C C . VAL A 1 171 ? -0.617 5.189 -7.083 1.00 82.69 171 VAL A C 1
ATOM 1336 O O . VAL A 1 171 ? -0.573 4.988 -5.875 1.00 82.69 171 VAL A O 1
ATOM 1339 N N . HIS A 1 172 ? -0.395 6.393 -7.611 1.00 87.50 172 HIS A N 1
ATOM 1340 C CA . HIS A 1 172 ? -0.141 7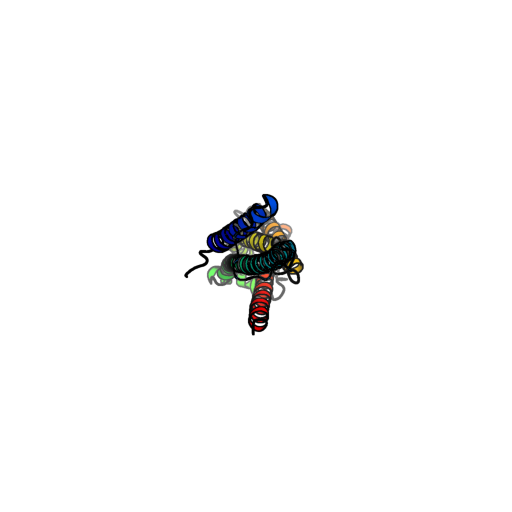.570 -6.788 1.00 87.50 172 HIS A CA 1
ATOM 1341 C C . HIS A 1 172 ? -1.348 7.935 -5.923 1.00 87.50 172 HIS A C 1
ATOM 1343 O O . HIS A 1 172 ? -1.176 8.217 -4.743 1.00 87.50 172 HIS A O 1
ATOM 1349 N N . ARG A 1 173 ? -2.560 7.891 -6.493 1.00 89.19 173 ARG A N 1
ATOM 1350 C CA . ARG A 1 173 ? -3.797 8.117 -5.744 1.00 89.19 173 ARG A CA 1
ATOM 1351 C C . ARG A 1 173 ? -3.939 7.093 -4.623 1.00 89.19 173 ARG A C 1
ATOM 1353 O O . ARG A 1 173 ? -4.088 7.496 -3.488 1.00 89.19 173 ARG A O 1
ATOM 1360 N N . TRP A 1 174 ? -3.772 5.804 -4.904 1.00 87.56 174 TRP A N 1
ATOM 1361 C CA . TRP A 1 174 ? -3.846 4.770 -3.870 1.00 87.56 174 TRP A CA 1
ATOM 1362 C C . TRP A 1 174 ? -2.775 4.917 -2.791 1.00 87.56 174 TRP A C 1
ATOM 1364 O O . TRP A 1 174 ? -3.045 4.627 -1.633 1.00 87.56 174 TRP A O 1
ATOM 1374 N N . ALA A 1 175 ? -1.566 5.361 -3.145 1.00 88.19 175 ALA A N 1
ATOM 1375 C CA . ALA A 1 175 ? -0.542 5.672 -2.152 1.00 88.19 175 ALA A CA 1
ATOM 1376 C C . ALA A 1 175 ? -1.016 6.790 -1.209 1.00 88.19 175 ALA A C 1
ATOM 1378 O O . ALA A 1 175 ? -0.901 6.649 0.003 1.00 88.19 175 ALA A O 1
ATOM 1379 N N . ILE A 1 176 ? -1.597 7.860 -1.762 1.00 91.19 176 ILE A N 1
ATOM 1380 C CA . ILE A 1 176 ? -2.179 8.961 -0.983 1.00 91.19 176 ILE A CA 1
ATOM 1381 C C . ILE A 1 176 ? -3.343 8.457 -0.124 1.00 91.19 176 ILE A C 1
ATOM 1383 O O . ILE A 1 176 ? -3.317 8.664 1.082 1.00 91.19 176 ILE A O 1
ATOM 1387 N N . ASP A 1 177 ? -4.294 7.725 -0.706 1.00 89.62 177 ASP A N 1
ATOM 1388 C CA . ASP A 1 177 ? -5.461 7.192 0.005 1.00 89.62 177 ASP A CA 1
ATOM 1389 C C . ASP A 1 177 ? -5.025 6.293 1.178 1.00 89.62 177 ASP A C 1
ATOM 1391 O O . ASP A 1 177 ? -5.513 6.429 2.297 1.00 89.62 177 ASP A O 1
ATOM 1395 N N . LEU A 1 178 ? -4.051 5.398 0.961 1.00 87.88 178 LEU A N 1
ATOM 1396 C CA . LEU A 1 178 ? -3.496 4.557 2.026 1.00 87.88 178 LEU A CA 1
ATOM 1397 C C . LEU A 1 178 ? -2.771 5.384 3.088 1.00 87.88 178 LEU A C 1
ATOM 1399 O O . LEU A 1 178 ? -2.810 5.024 4.265 1.00 87.88 178 LEU A O 1
ATOM 1403 N N . ARG A 1 179 ? -2.103 6.475 2.703 1.00 92.75 179 ARG A N 1
ATOM 1404 C CA . ARG A 1 179 ? -1.445 7.357 3.664 1.00 92.75 179 ARG A CA 1
ATOM 1405 C C . ARG A 1 179 ? -2.459 8.076 4.543 1.00 92.75 179 ARG A C 1
ATOM 1407 O O . ARG A 1 179 ? -2.314 8.045 5.759 1.00 92.75 179 ARG A O 1
ATOM 1414 N N . GLU A 1 180 ? -3.497 8.641 3.940 1.00 91.50 180 GLU A N 1
ATOM 1415 C CA . GLU A 1 180 ? -4.597 9.292 4.653 1.00 91.50 180 GLU A CA 1
ATOM 1416 C C . GLU A 1 180 ? -5.309 8.308 5.587 1.00 91.50 180 GLU A C 1
ATOM 1418 O O . GLU A 1 180 ? -5.554 8.629 6.749 1.00 91.50 180 GLU A O 1
ATOM 1423 N N . ILE A 1 181 ? -5.556 7.077 5.125 1.00 89.44 181 ILE A N 1
ATOM 1424 C CA . ILE A 1 181 ? -6.093 5.997 5.960 1.00 89.44 181 ILE A CA 1
ATOM 1425 C C . ILE A 1 181 ? -5.160 5.702 7.138 1.00 89.44 181 ILE A C 1
ATOM 1427 O O . ILE A 1 181 ? -5.625 5.605 8.268 1.00 89.44 181 ILE A O 1
ATOM 1431 N N . SER A 1 182 ? -3.856 5.549 6.894 1.00 90.44 182 SER A N 1
ATOM 1432 C CA . SER A 1 182 ? -2.866 5.276 7.942 1.00 90.44 182 SER A CA 1
ATOM 1433 C C . SER A 1 182 ? -2.845 6.373 9.006 1.00 90.44 182 SER A C 1
ATOM 1435 O O . SER A 1 182 ? -2.843 6.067 10.199 1.00 90.44 182 SER A O 1
ATOM 1437 N N . ASP A 1 183 ? -2.813 7.632 8.574 1.00 90.69 183 ASP A N 1
ATOM 1438 C CA . ASP A 1 183 ? -2.688 8.787 9.458 1.00 90.69 183 ASP A CA 1
ATOM 1439 C C . ASP A 1 183 ? -3.992 8.999 10.252 1.00 90.69 183 ASP A C 1
ATOM 1441 O O . ASP A 1 183 ? -3.951 9.060 11.481 1.00 90.69 183 ASP A O 1
ATOM 1445 N N . SER A 1 184 ? -5.157 8.954 9.594 1.00 90.56 184 SER A N 1
ATOM 1446 C CA . SER A 1 184 ? -6.462 9.042 10.270 1.00 90.56 184 SER A CA 1
ATOM 1447 C C . SER A 1 184 ? -6.700 7.876 11.234 1.00 90.56 184 SER A C 1
ATOM 1449 O O . SER A 1 184 ? -7.180 8.070 12.351 1.00 90.56 184 SER A O 1
ATOM 1451 N N . PHE A 1 185 ? -6.309 6.659 10.853 1.00 87.88 185 PHE A N 1
ATOM 1452 C CA . PHE A 1 185 ? -6.389 5.504 11.739 1.00 87.88 185 PHE A CA 1
ATOM 1453 C C . PHE A 1 185 ? -5.501 5.699 12.977 1.00 87.88 185 PHE A C 1
ATOM 1455 O O . PHE A 1 185 ? -5.928 5.409 14.094 1.00 87.88 185 PHE A O 1
ATOM 1462 N N . ALA A 1 186 ? -4.282 6.224 12.812 1.00 88.00 186 ALA A N 1
ATOM 1463 C CA . ALA A 1 186 ? -3.394 6.524 13.933 1.00 88.00 186 ALA A CA 1
ATOM 1464 C C . ALA A 1 186 ? -3.973 7.593 14.877 1.00 88.00 186 ALA A C 1
ATOM 1466 O O . ALA A 1 186 ? -3.845 7.445 16.094 1.00 88.00 186 ALA A O 1
ATOM 1467 N N . GLU A 1 187 ? -4.632 8.622 14.342 1.00 90.56 187 GLU A N 1
ATOM 1468 C CA . GLU A 1 187 ? -5.312 9.664 15.123 1.00 90.56 187 GLU A CA 1
ATOM 1469 C C . GLU A 1 187 ? -6.480 9.100 15.940 1.00 90.56 187 GLU A C 1
ATOM 1471 O O . GLU A 1 187 ? -6.490 9.253 17.164 1.00 90.56 187 GLU A O 1
ATOM 1476 N N . ASN A 1 188 ? -7.390 8.349 15.306 1.00 88.38 188 ASN A N 1
ATOM 1477 C CA . ASN A 1 188 ? -8.514 7.693 15.989 1.00 88.38 188 ASN A CA 1
ATOM 1478 C C . ASN A 1 188 ? -8.023 6.816 17.152 1.00 88.38 188 ASN A C 1
ATOM 1480 O O . ASN A 1 188 ? -8.613 6.767 18.230 1.00 88.38 188 ASN A O 1
ATOM 1484 N N . LEU A 1 189 ? -6.893 6.136 16.960 1.00 83.94 189 LEU A N 1
ATOM 1485 C CA . LEU A 1 189 ? -6.294 5.287 17.983 1.00 83.94 189 LEU A CA 1
ATOM 1486 C C . LEU A 1 189 ? -5.626 6.056 19.116 1.00 83.94 189 LEU A C 1
ATOM 1488 O O . LEU A 1 189 ? -5.611 5.559 20.243 1.00 83.94 189 LEU A O 1
ATOM 1492 N N . LEU A 1 190 ? -5.024 7.211 18.835 1.00 87.12 190 LEU A N 1
ATOM 1493 C CA . LEU A 1 190 ? -4.499 8.089 19.878 1.00 87.12 190 LEU A CA 1
ATOM 1494 C C . LEU A 1 190 ? -5.637 8.599 20.756 1.00 87.12 190 LEU A C 1
ATOM 1496 O O . LEU A 1 190 ? -5.502 8.595 21.977 1.00 87.12 190 LEU A O 1
ATOM 1500 N N . GLU A 1 191 ? -6.767 8.945 20.145 1.00 88.69 191 GLU A N 1
ATOM 1501 C CA . GLU A 1 191 ? -7.957 9.379 20.864 1.00 88.69 191 GLU A CA 1
ATOM 1502 C C . GLU A 1 191 ? -8.552 8.254 21.719 1.00 88.69 191 GLU A C 1
ATOM 1504 O O . GLU A 1 191 ? -8.747 8.441 22.921 1.00 88.69 191 GLU A O 1
ATOM 1509 N N . ILE A 1 192 ? -8.718 7.051 21.154 1.00 85.75 192 ILE A N 1
ATOM 1510 C CA . ILE A 1 192 ? -9.127 5.861 21.915 1.00 85.75 192 ILE A CA 1
ATOM 1511 C C . ILE A 1 192 ? -8.148 5.616 23.071 1.00 85.75 192 ILE A C 1
ATOM 1513 O O . ILE A 1 192 ? -8.573 5.413 24.200 1.00 85.75 192 ILE A O 1
ATOM 1517 N N . LYS A 1 193 ? -6.828 5.665 22.844 1.00 83.12 193 LYS A N 1
ATOM 1518 C CA . LYS A 1 193 ? -5.819 5.448 23.900 1.00 83.12 193 LYS A CA 1
ATOM 1519 C C . LYS A 1 193 ? -5.815 6.528 24.982 1.00 83.12 193 LYS A C 1
ATOM 1521 O O . LYS A 1 193 ? -5.373 6.226 26.087 1.00 83.12 193 LYS A O 1
ATOM 1526 N N . GLY A 1 194 ? -6.231 7.749 24.653 1.00 82.88 194 GLY A N 1
ATOM 1527 C CA . GLY A 1 194 ? -6.251 8.891 25.564 1.00 82.88 194 GLY A CA 1
ATOM 1528 C C . GLY A 1 194 ? -7.391 8.858 26.581 1.00 82.88 194 GLY A C 1
ATOM 1529 O O . GLY A 1 194 ? -7.354 9.621 27.543 1.00 82.88 194 GLY A O 1
ATOM 1530 N N . LYS A 1 195 ? -8.388 7.987 26.391 1.00 83.56 195 LYS A N 1
ATOM 1531 C CA . LYS A 1 195 ? -9.467 7.769 27.360 1.00 83.56 195 LYS A CA 1
ATOM 1532 C C . LYS A 1 195 ? -9.000 6.872 28.507 1.00 83.56 195 LYS A C 1
ATOM 1534 O O . LYS A 1 195 ? -8.176 5.976 28.311 1.00 83.56 195 LYS A O 1
ATOM 1539 N N . ASP A 1 196 ? -9.532 7.126 29.699 1.00 77.25 196 ASP A N 1
ATOM 1540 C CA . ASP A 1 196 ? -9.308 6.265 30.854 1.00 77.25 196 ASP A CA 1
ATOM 1541 C C . ASP A 1 196 ? -10.176 5.007 30.723 1.00 77.25 196 ASP A C 1
ATOM 1543 O O . ASP A 1 196 ? -11.403 5.066 30.752 1.00 77.25 196 ASP A O 1
ATOM 1547 N N . TRP A 1 197 ? -9.513 3.869 30.529 1.00 78.25 197 TRP A N 1
ATOM 1548 C CA . TRP A 1 197 ? -10.150 2.556 30.419 1.00 78.25 197 TRP A CA 1
ATOM 1549 C C . TRP A 1 197 ? -10.065 1.755 31.719 1.00 78.25 197 TRP A C 1
ATOM 1551 O O . TRP A 1 197 ? -10.530 0.619 31.747 1.00 78.25 197 TRP A O 1
ATOM 1561 N N . GLU A 1 198 ? -9.448 2.300 32.773 1.00 74.69 198 GLU A N 1
ATOM 1562 C CA . GLU A 1 198 ? -9.366 1.642 34.082 1.00 74.69 198 GLU A CA 1
ATOM 1563 C C . GLU A 1 198 ? -10.688 1.762 34.849 1.00 74.69 198 GLU A C 1
ATOM 1565 O O . GLU A 1 198 ? -11.013 0.892 35.656 1.00 74.69 198 GLU A O 1
ATOM 1570 N N . THR A 1 199 ? -11.484 2.795 34.554 1.00 80.69 199 THR A N 1
ATOM 1571 C CA . THR A 1 199 ? -12.811 3.020 35.146 1.00 80.69 199 THR A CA 1
ATOM 1572 C C . THR A 1 199 ? -13.887 3.279 34.076 1.00 80.69 199 THR A C 1
ATOM 1574 O O . THR A 1 199 ? -14.491 4.351 34.037 1.00 80.69 199 THR A O 1
ATOM 1577 N N . PRO A 1 200 ? -14.175 2.304 33.192 1.00 75.50 200 PRO A N 1
ATOM 1578 C CA . PRO A 1 200 ? -15.053 2.500 32.033 1.00 75.50 200 PRO A CA 1
ATOM 1579 C C . PRO A 1 200 ? -16.507 2.837 32.412 1.00 75.50 200 PRO A C 1
ATOM 1581 O O . PRO A 1 200 ? -17.213 3.466 31.633 1.00 75.50 200 PRO A O 1
ATOM 1584 N N . GLU A 1 201 ? -16.931 2.500 33.632 1.00 79.25 201 GLU A N 1
ATOM 1585 C CA . GLU A 1 201 ? -18.231 2.871 34.217 1.00 79.25 201 GLU A CA 1
ATOM 1586 C C . GLU A 1 201 ? -18.393 4.385 34.444 1.00 79.25 201 GLU A C 1
ATOM 1588 O O . GLU A 1 201 ? -19.504 4.868 34.653 1.00 79.25 201 GLU A O 1
ATOM 1593 N N . THR A 1 202 ? -17.291 5.141 34.425 1.00 83.12 202 THR A N 1
ATOM 1594 C CA . THR A 1 202 ? -17.299 6.602 34.596 1.00 83.12 202 THR A CA 1
ATOM 1595 C C . THR A 1 202 ? -17.418 7.362 33.275 1.00 83.12 202 THR A C 1
ATOM 1597 O O . THR A 1 202 ? -17.572 8.585 33.289 1.00 83.12 202 THR A O 1
ATOM 1600 N N . LEU A 1 203 ? -17.361 6.658 32.138 1.00 83.56 203 LEU A N 1
ATOM 1601 C CA . LEU A 1 203 ? -17.520 7.259 30.818 1.00 83.56 203 LEU A CA 1
ATOM 1602 C C . LEU A 1 203 ? -18.966 7.717 30.616 1.00 83.56 203 LEU A C 1
ATOM 1604 O O . LEU A 1 203 ? -19.914 7.006 30.947 1.00 83.56 203 LEU A O 1
ATOM 1608 N N . SER A 1 204 ? -19.134 8.912 30.051 1.00 88.00 204 SER A N 1
ATOM 1609 C CA . SER A 1 204 ? -20.461 9.405 29.685 1.00 88.00 204 SER A CA 1
ATOM 1610 C C . SER A 1 204 ? -21.028 8.633 28.486 1.00 88.00 204 SER A C 1
ATOM 1612 O O . SER A 1 204 ? -20.278 8.104 27.663 1.00 88.00 204 SER A O 1
ATOM 1614 N N . ASP A 1 205 ? -22.356 8.622 28.335 1.00 85.69 205 ASP A N 1
ATOM 1615 C CA . ASP A 1 205 ? -23.014 8.054 27.146 1.00 85.69 205 ASP A CA 1
ATOM 1616 C C . ASP A 1 205 ? -22.496 8.692 25.841 1.00 85.69 205 ASP A C 1
ATOM 1618 O O . ASP A 1 205 ? -22.367 8.017 24.815 1.00 85.69 205 ASP A O 1
ATOM 1622 N N . ASP A 1 206 ? -22.148 9.983 25.886 1.00 87.50 206 ASP A N 1
ATOM 1623 C CA . ASP A 1 206 ? -21.565 10.710 24.756 1.00 87.50 206 ASP A CA 1
ATOM 1624 C C . ASP A 1 206 ? -20.149 10.212 24.428 1.00 87.50 206 ASP A C 1
ATOM 1626 O O . ASP A 1 206 ? -19.823 10.021 23.254 1.00 87.50 206 ASP A O 1
ATOM 1630 N N . ASP A 1 207 ? -19.322 9.936 25.444 1.00 87.19 207 ASP A N 1
ATOM 1631 C CA . ASP A 1 207 ? -17.990 9.351 25.253 1.00 87.19 207 ASP A CA 1
ATOM 1632 C C . ASP A 1 207 ? -18.079 7.951 24.639 1.00 87.19 207 ASP A C 1
ATOM 1634 O O . ASP A 1 207 ? -17.350 7.651 23.691 1.00 87.19 207 ASP A O 1
ATOM 1638 N N . LEU A 1 208 ? -18.986 7.108 25.141 1.00 84.81 208 LEU A N 1
ATOM 1639 C CA . LEU A 1 208 ? -19.202 5.753 24.625 1.00 84.81 208 LEU A CA 1
ATOM 1640 C C . LEU A 1 208 ? -19.672 5.783 23.167 1.00 84.81 208 LEU A C 1
ATOM 1642 O O . LEU A 1 208 ? -19.126 5.074 22.323 1.00 84.81 208 LEU A O 1
ATOM 1646 N N . SER A 1 209 ? -20.629 6.654 22.843 1.00 87.06 209 SER A N 1
ATOM 1647 C CA . SER A 1 209 ? -21.109 6.859 21.472 1.00 87.06 209 SER A CA 1
ATOM 1648 C C . SER A 1 209 ? -19.990 7.328 20.535 1.00 87.06 209 SER A C 1
ATOM 1650 O O . SER A 1 209 ? -19.856 6.833 19.411 1.00 87.06 209 SER A O 1
ATOM 1652 N N . HIS A 1 210 ? -19.143 8.249 21.001 1.00 89.62 210 HIS A N 1
ATOM 1653 C CA . HIS A 1 210 ? -17.991 8.735 20.244 1.00 89.62 210 HIS A CA 1
ATOM 1654 C C . HIS A 1 210 ? -16.950 7.636 19.999 1.00 89.62 210 HIS A C 1
ATOM 1656 O O . HIS A 1 210 ? -16.529 7.425 18.863 1.00 89.62 210 HIS A O 1
ATOM 1662 N N . ILE A 1 211 ? -16.600 6.866 21.030 1.00 88.06 211 ILE A N 1
ATOM 1663 C CA . ILE A 1 211 ? -15.704 5.706 20.925 1.00 88.06 211 ILE A CA 1
ATOM 1664 C C . ILE A 1 211 ? -16.237 4.695 19.908 1.00 88.06 211 ILE A C 1
ATOM 1666 O O . ILE A 1 211 ? -15.483 4.237 19.049 1.00 88.06 211 ILE A O 1
ATOM 1670 N N . CYS A 1 212 ? -17.526 4.358 19.980 1.00 87.25 212 CYS A N 1
ATOM 1671 C CA . CYS A 1 212 ? -18.157 3.430 19.047 1.00 87.25 212 CYS A CA 1
ATOM 1672 C C . CYS A 1 212 ? -17.981 3.891 17.594 1.00 87.25 212 CYS A C 1
ATOM 1674 O O . CYS A 1 212 ? -17.602 3.101 16.730 1.00 87.25 212 CYS A O 1
ATOM 1676 N N . ARG A 1 213 ? -18.158 5.191 17.330 1.00 89.19 213 ARG A N 1
ATOM 1677 C CA . ARG A 1 213 ? -17.911 5.768 16.000 1.00 89.19 213 ARG A CA 1
ATOM 1678 C C . ARG A 1 213 ? -16.454 5.635 15.573 1.00 89.19 213 ARG A C 1
ATOM 1680 O O . ARG A 1 213 ? -16.202 5.269 14.428 1.00 89.19 213 ARG A O 1
ATOM 1687 N N . LEU A 1 214 ? -15.501 5.898 16.468 1.00 89.75 214 LEU A N 1
ATOM 1688 C CA . LEU A 1 214 ? -14.076 5.746 16.161 1.00 89.75 214 LEU A CA 1
ATOM 1689 C C . LEU A 1 214 ? -13.731 4.297 15.790 1.00 89.75 214 LEU A C 1
ATOM 1691 O O . LEU A 1 214 ? -13.026 4.079 14.807 1.00 89.75 214 LEU A O 1
ATOM 1695 N N . ILE A 1 215 ? -14.273 3.310 16.513 1.00 87.94 215 ILE A N 1
ATOM 16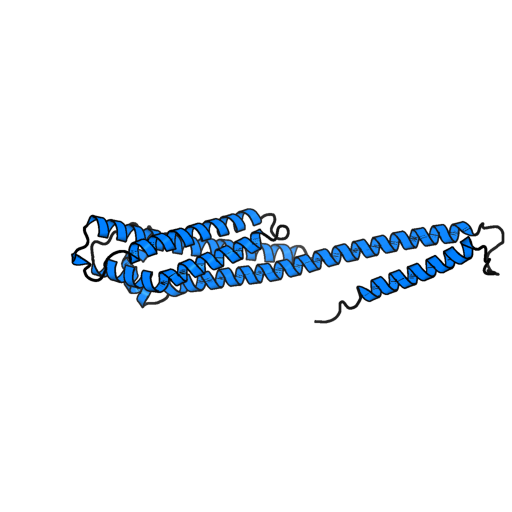96 C CA . ILE A 1 215 ? -14.098 1.878 16.214 1.00 87.94 215 ILE A CA 1
ATOM 1697 C C . ILE A 1 215 ? -14.644 1.546 14.820 1.00 87.94 215 ILE A C 1
ATOM 1699 O O . ILE A 1 215 ? -13.920 0.967 14.006 1.00 87.94 215 ILE A O 1
ATOM 1703 N N . THR A 1 216 ? -15.879 1.958 14.515 1.00 87.69 216 THR A N 1
ATOM 1704 C CA . THR A 1 216 ? -16.503 1.774 13.194 1.00 87.69 216 THR A CA 1
ATOM 1705 C C . THR A 1 216 ? -15.643 2.355 12.075 1.00 87.69 216 THR A C 1
ATOM 1707 O O . THR A 1 216 ? -15.306 1.653 11.119 1.00 87.69 216 THR A O 1
ATOM 1710 N N . VAL A 1 217 ? -15.240 3.623 12.201 1.00 89.19 217 VAL A N 1
ATOM 1711 C CA . VAL A 1 217 ? -14.424 4.311 11.190 1.00 89.19 217 VAL A CA 1
ATOM 1712 C C . VAL A 1 217 ? -13.091 3.590 10.996 1.00 89.19 217 VAL A C 1
ATOM 1714 O O . VAL A 1 217 ? -12.673 3.351 9.863 1.00 89.19 217 VAL A O 1
ATOM 1717 N N . SER A 1 218 ? -12.451 3.176 12.088 1.00 88.69 218 SER A N 1
ATOM 1718 C CA . SER A 1 218 ? -11.201 2.423 12.068 1.00 88.69 218 SER A CA 1
ATOM 1719 C C . SER A 1 218 ? -11.313 1.079 11.333 1.00 88.69 218 SER A C 1
ATOM 1721 O O . SER A 1 218 ? -10.420 0.724 10.561 1.00 88.69 218 SER A O 1
ATOM 1723 N N . LEU A 1 219 ? -12.400 0.329 11.527 1.00 87.00 219 LEU A N 1
ATOM 1724 C CA . LEU A 1 219 ? -12.622 -0.944 10.830 1.00 87.00 219 LEU A CA 1
ATOM 1725 C C . LEU A 1 219 ? -12.910 -0.740 9.335 1.00 87.00 219 LEU A C 1
ATOM 1727 O O . LEU A 1 219 ? -12.351 -1.453 8.495 1.00 87.00 219 LEU A O 1
ATOM 1731 N N . LEU A 1 220 ? -13.710 0.273 8.990 1.00 87.06 220 LEU A N 1
ATOM 1732 C CA . LEU A 1 220 ? -13.986 0.663 7.602 1.00 87.06 220 LEU A CA 1
ATOM 1733 C C . LEU A 1 220 ? -12.708 1.048 6.850 1.00 87.06 220 LEU A C 1
ATOM 1735 O O . LEU A 1 220 ? -12.482 0.613 5.719 1.00 87.06 220 LEU A O 1
ATOM 1739 N N . GLN A 1 221 ? -11.844 1.825 7.497 1.00 87.88 221 GLN A N 1
ATOM 1740 C CA . GLN A 1 221 ? -10.542 2.232 6.978 1.00 87.88 221 GLN A CA 1
ATOM 1741 C C . GLN A 1 221 ? -9.644 1.034 6.656 1.00 87.88 221 GLN A C 1
ATOM 1743 O O . GLN A 1 221 ? -9.069 0.962 5.568 1.00 87.88 221 GLN A O 1
ATOM 1748 N N . ILE A 1 222 ? -9.568 0.057 7.562 1.00 84.44 222 ILE A N 1
ATOM 1749 C CA . ILE A 1 222 ? -8.798 -1.170 7.334 1.00 84.44 222 ILE A CA 1
ATOM 1750 C C . ILE A 1 222 ? -9.364 -1.963 6.149 1.00 84.44 222 ILE A C 1
ATOM 1752 O O . ILE A 1 222 ? -8.602 -2.385 5.276 1.00 84.44 222 ILE A O 1
ATOM 1756 N N . LYS A 1 223 ? -10.690 -2.139 6.084 1.00 85.31 223 LYS A N 1
ATOM 1757 C CA . LYS A 1 223 ? -11.358 -2.841 4.975 1.00 85.31 223 LYS A CA 1
ATOM 1758 C C . LYS A 1 223 ? -11.072 -2.158 3.634 1.00 85.31 223 LYS A C 1
ATOM 1760 O O . LYS A 1 223 ? -10.716 -2.828 2.666 1.00 85.31 223 LYS A O 1
ATOM 1765 N N . SER A 1 224 ? -11.158 -0.828 3.594 1.00 86.44 224 SER A N 1
ATOM 1766 C CA . SER A 1 224 ? -10.838 -0.018 2.413 1.00 86.44 224 SER A CA 1
ATOM 1767 C C . SER A 1 224 ? -9.376 -0.177 1.970 1.00 86.44 224 SER A C 1
ATOM 1769 O O . SER A 1 224 ? -9.098 -0.368 0.781 1.00 86.44 224 SER A O 1
ATOM 1771 N N . ALA A 1 225 ? -8.432 -0.181 2.919 1.00 84.44 225 ALA A N 1
ATOM 1772 C CA . ALA A 1 225 ? -7.015 -0.389 2.627 1.00 84.44 225 ALA A CA 1
ATOM 1773 C C . ALA A 1 225 ? -6.744 -1.769 2.003 1.00 84.44 225 ALA A C 1
ATOM 1775 O O . ALA A 1 225 ? -5.995 -1.871 1.029 1.00 84.44 225 ALA A O 1
ATOM 1776 N N . ILE A 1 226 ? -7.378 -2.824 2.529 1.00 82.88 226 ILE A N 1
ATOM 1777 C CA . ILE A 1 226 ? -7.264 -4.189 1.994 1.00 82.88 226 ILE A CA 1
ATOM 1778 C C . ILE A 1 226 ? -7.814 -4.251 0.562 1.00 82.88 226 ILE A C 1
ATOM 1780 O O . ILE A 1 226 ? -7.104 -4.699 -0.341 1.00 82.88 226 ILE A O 1
ATOM 1784 N N . LEU A 1 227 ? -9.023 -3.726 0.332 1.00 85.81 227 LEU A N 1
ATOM 1785 C CA . LEU A 1 227 ? -9.667 -3.723 -0.986 1.00 85.81 227 LEU A CA 1
ATOM 1786 C C . LEU A 1 227 ? -8.833 -2.972 -2.037 1.00 85.81 227 LEU A C 1
ATOM 1788 O O . LEU A 1 227 ? -8.656 -3.442 -3.161 1.00 85.81 227 LEU A O 1
ATOM 1792 N N . THR A 1 228 ? -8.279 -1.816 -1.663 1.00 81.44 228 THR A N 1
ATOM 1793 C CA . THR A 1 228 ? -7.422 -1.006 -2.545 1.00 81.44 228 THR A CA 1
ATOM 1794 C C . THR A 1 228 ? -6.239 -1.817 -3.074 1.00 81.44 228 THR A C 1
ATOM 1796 O O . THR A 1 228 ? -5.875 -1.719 -4.249 1.00 81.44 228 THR A O 1
ATOM 1799 N N . LEU A 1 229 ? -5.652 -2.668 -2.231 1.00 73.25 229 LEU A N 1
ATOM 1800 C CA . LEU A 1 229 ? -4.506 -3.477 -2.619 1.00 73.25 229 LEU A CA 1
ATOM 1801 C C . LEU A 1 229 ? -4.883 -4.700 -3.458 1.00 73.25 229 LEU A C 1
ATOM 1803 O O . LEU A 1 229 ? -4.115 -5.074 -4.346 1.00 73.25 229 LEU A O 1
ATOM 1807 N N . GLU A 1 230 ? -6.052 -5.298 -3.236 1.00 80.81 230 GLU A N 1
ATOM 1808 C CA . GLU A 1 230 ? -6.570 -6.365 -4.103 1.00 80.81 230 GLU A CA 1
ATOM 1809 C C . GLU A 1 230 ? -6.767 -5.859 -5.535 1.00 80.81 230 GLU A C 1
ATOM 1811 O O . GLU A 1 230 ? -6.234 -6.445 -6.481 1.00 80.81 230 GLU A O 1
ATOM 1816 N N . VAL A 1 231 ? -7.417 -4.701 -5.686 1.00 83.38 231 VAL A N 1
ATOM 1817 C CA . VAL A 1 231 ? -7.622 -4.046 -6.987 1.00 83.38 231 VAL A CA 1
ATOM 1818 C C . VAL A 1 231 ? -6.289 -3.710 -7.661 1.00 83.38 231 VAL A C 1
ATOM 1820 O O . VAL A 1 231 ? -6.110 -3.928 -8.864 1.00 83.38 231 VAL A O 1
ATOM 1823 N N . LEU A 1 232 ? -5.329 -3.189 -6.896 1.00 73.00 232 LEU A N 1
ATOM 1824 C CA . LEU A 1 232 ? -3.983 -2.907 -7.386 1.00 73.00 232 LEU A CA 1
ATOM 1825 C C . LEU A 1 232 ? -3.287 -4.188 -7.875 1.00 73.00 232 LEU A C 1
ATOM 1827 O O . LEU A 1 232 ? -2.699 -4.191 -8.959 1.00 73.00 232 LEU A O 1
ATOM 1831 N N . ARG A 1 233 ? -3.352 -5.273 -7.099 1.00 74.38 233 ARG A N 1
ATOM 1832 C CA . ARG A 1 233 ? -2.718 -6.554 -7.427 1.00 74.38 233 ARG A CA 1
ATOM 1833 C C . ARG A 1 233 ? -3.274 -7.134 -8.723 1.00 74.38 233 ARG A C 1
ATOM 1835 O O . ARG A 1 233 ? -2.493 -7.530 -9.589 1.00 74.38 233 ARG A O 1
ATOM 1842 N N . GLU A 1 234 ? -4.595 -7.143 -8.884 1.00 81.12 234 GLU A N 1
ATOM 1843 C CA . GLU A 1 234 ? -5.245 -7.589 -10.121 1.00 81.12 234 GLU A CA 1
ATOM 1844 C C . GLU A 1 234 ? -4.802 -6.756 -11.325 1.00 81.12 234 GLU A C 1
ATOM 1846 O O . GLU A 1 234 ? -4.431 -7.299 -12.369 1.00 81.12 234 GLU A O 1
ATOM 1851 N N . ARG A 1 235 ? -4.767 -5.429 -11.176 1.00 75.12 235 ARG A N 1
ATOM 1852 C CA . ARG A 1 235 ? -4.358 -4.522 -12.255 1.00 75.12 235 ARG A CA 1
ATOM 1853 C C . ARG A 1 235 ? -2.896 -4.698 -12.651 1.00 75.12 235 ARG A C 1
ATOM 1855 O O . ARG A 1 235 ? -2.593 -4.676 -13.844 1.00 75.12 235 ARG A O 1
ATOM 1862 N N . VAL A 1 236 ? -1.992 -4.920 -11.697 1.00 67.44 236 VAL A N 1
ATOM 1863 C CA . VAL A 1 236 ? -0.582 -5.194 -12.015 1.00 67.44 236 VAL A CA 1
ATOM 1864 C C . VAL A 1 236 ? -0.413 -6.559 -12.687 1.00 67.44 236 VAL A C 1
ATOM 1866 O O . VAL A 1 236 ? 0.330 -6.665 -13.665 1.00 67.44 236 VAL A O 1
ATOM 1869 N N . LEU A 1 237 ? -1.136 -7.589 -12.236 1.00 69.75 237 LEU A N 1
ATOM 1870 C CA . LEU A 1 237 ? -1.130 -8.902 -12.889 1.00 69.75 237 LEU A CA 1
ATOM 1871 C C . LEU A 1 237 ? -1.574 -8.802 -14.353 1.00 69.75 237 LEU A C 1
ATOM 1873 O O . LEU A 1 237 ? -0.880 -9.304 -15.238 1.00 69.75 237 LEU A O 1
ATOM 1877 N N . LEU A 1 238 ? -2.668 -8.089 -14.629 1.00 72.44 238 LEU A N 1
ATOM 1878 C CA . LEU A 1 238 ? -3.161 -7.876 -15.993 1.00 72.44 238 LEU A CA 1
ATOM 1879 C C . LEU A 1 238 ? -2.128 -7.182 -16.891 1.00 72.44 238 LEU A C 1
ATOM 1881 O O . LEU A 1 238 ? -1.958 -7.566 -18.048 1.00 72.44 238 LEU A O 1
ATOM 1885 N N . LEU A 1 239 ? -1.397 -6.201 -16.359 1.00 64.56 239 LEU A N 1
ATOM 1886 C CA . LEU A 1 239 ? -0.338 -5.508 -17.097 1.00 64.56 239 LEU A CA 1
ATOM 1887 C C . LEU A 1 239 ? 0.843 -6.426 -17.415 1.00 64.56 239 LEU A C 1
ATOM 1889 O O . LEU A 1 239 ? 1.337 -6.419 -18.542 1.00 64.56 239 LEU A O 1
ATOM 1893 N N . SER A 1 240 ? 1.257 -7.254 -16.454 1.00 63.59 240 SER A N 1
ATOM 1894 C CA . SER A 1 240 ? 2.339 -8.220 -16.668 1.00 63.59 240 SER A CA 1
ATOM 1895 C C . SER A 1 240 ? 2.002 -9.240 -17.769 1.00 63.59 240 SER A C 1
ATOM 1897 O O . SER A 1 240 ? 2.871 -9.615 -18.558 1.00 63.59 240 SER A O 1
ATOM 1899 N N . LEU A 1 241 ? 0.725 -9.626 -17.881 1.00 66.88 241 LEU A N 1
ATOM 1900 C CA . LEU A 1 241 ? 0.231 -10.543 -18.910 1.00 66.88 241 LEU A CA 1
ATOM 1901 C C . LEU A 1 241 ? 0.140 -9.880 -20.292 1.00 66.88 241 LEU A C 1
ATOM 1903 O O . LEU A 1 241 ? 0.513 -10.497 -21.291 1.00 66.88 241 LEU A O 1
ATOM 1907 N N . GLN A 1 242 ? -0.306 -8.621 -20.364 1.00 66.62 242 GLN A N 1
ATOM 1908 C CA . GLN A 1 242 ? -0.381 -7.881 -21.630 1.00 66.62 242 GLN A CA 1
ATOM 1909 C C . GLN A 1 242 ? 1.002 -7.675 -22.260 1.00 66.62 242 GLN A C 1
ATOM 1911 O O . GLN A 1 242 ? 1.163 -7.855 -23.467 1.00 66.62 242 GLN A O 1
ATOM 1916 N N . GLU A 1 243 ? 2.027 -7.377 -21.463 1.00 58.44 243 GLU A N 1
ATOM 1917 C CA . GLU A 1 243 ? 3.384 -7.201 -21.989 1.00 58.44 243 GLU A CA 1
ATOM 1918 C C . GLU A 1 243 ? 4.017 -8.512 -22.474 1.00 58.44 243 GLU A C 1
ATOM 1920 O O . GLU A 1 243 ? 4.718 -8.506 -23.489 1.00 58.44 243 GLU A O 1
ATOM 1925 N N . GLY A 1 244 ? 3.716 -9.640 -21.819 1.00 55.47 244 GLY A N 1
ATOM 1926 C CA . GLY A 1 244 ? 4.143 -10.970 -22.267 1.00 55.47 244 GLY A CA 1
ATOM 1927 C C . GLY A 1 244 ? 3.590 -11.361 -23.643 1.00 55.47 244 GLY A C 1
ATOM 1928 O O . GLY A 1 244 ? 4.260 -12.068 -24.389 1.00 55.47 244 GLY A O 1
ATOM 1929 N N . SER A 1 245 ? 2.410 -10.849 -24.011 1.00 49.91 245 SER A N 1
ATOM 1930 C CA . SER A 1 245 ? 1.788 -11.097 -25.322 1.00 49.91 245 SER A CA 1
ATOM 1931 C C . SER A 1 245 ? 2.326 -10.212 -26.454 1.00 49.91 245 SER A C 1
ATOM 1933 O O . SER A 1 245 ? 2.228 -10.581 -27.617 1.00 49.91 245 SER A O 1
ATOM 1935 N N . SER A 1 246 ? 2.938 -9.068 -26.126 1.00 46.81 246 SER A N 1
ATOM 1936 C CA . SER A 1 246 ? 3.488 -8.122 -27.114 1.00 46.81 246 SER A CA 1
ATOM 1937 C C . SER A 1 246 ? 4.898 -8.475 -27.614 1.00 46.81 246 SER A C 1
ATOM 1939 O O . SER A 1 246 ? 5.478 -7.743 -28.413 1.00 46.81 246 SER A O 1
ATOM 1941 N N . GLY A 1 247 ? 5.470 -9.572 -27.106 1.00 42.06 247 GLY A N 1
ATOM 1942 C CA . GLY A 1 247 ? 6.818 -10.049 -27.423 1.00 42.06 247 GLY A CA 1
ATOM 1943 C C . GLY A 1 247 ? 6.894 -11.213 -28.416 1.00 42.06 247 GLY A C 1
ATOM 1944 O O . GLY A 1 247 ? 7.978 -11.788 -28.529 1.00 42.06 247 GLY A O 1
ATOM 1945 N N . ILE A 1 248 ? 5.788 -11.572 -29.082 1.00 37.94 248 ILE A N 1
ATOM 1946 C CA . ILE A 1 248 ? 5.726 -12.593 -30.146 1.00 37.94 248 ILE A CA 1
ATOM 1947 C C . ILE A 1 248 ? 5.436 -11.913 -31.481 1.00 37.94 248 ILE A C 1
ATOM 1949 O O . ILE A 1 248 ? 4.483 -11.104 -31.522 1.00 37.94 248 ILE A O 1
#

Foldseek 3Di:
DDDPPPVVVLVVVLVVLVVVLVVVVVCVVVVPPPPPVPDDPPDPPVVVSVVSVVVSVVVNVVVVVVVVVVVVVVVLVVLLVLLVVLLVLLLVLLVVVVVLCVDPLQCVLCVQQVPPPQSPDQDPDLSSLLSLLVSCLVCQVSNLVSLLSSLVSLCVNLVPCDNCVPCSVVSPVLSVLSNCLSVLSNVLNVVSVPDDPVCSVPDDPVRSRSSSVSSSSNVVSSVVSNVSSVVVVVVSVVVVVVVVVVPD

pLDDT: mean 75.11, std 13.21, range [36.09, 92.75]

Radius of gyration: 33.55 Å; chains: 1; bounding box: 77×30×98 Å